Protein AF-A0A9E8N9G4-F1 (afdb_monomer_lite)

InterPro domains:
  IPR029471 HNH endonuclease 5 [PF14279] (29-78)

Secondary structure (DSSP, 8-state):
---HHHHHHHHHHHHHH---SGGGTEEE-TTT--EEETT-TTEEEEEES-GGGT-EEEEEEEHHHHHHHHHHTHHHHHHHHHHHHHTT--BT--EEEEEEEETTEEEEEEEEE-TTSPEEEEE-GGGS-HHHHHHHHHHHHTT----EEEE--SS---HHHHHHHHHHHHHHHHHHHHTTHHHHSGGGHHHHHHHHSTTS--S-GGGGGTT--

Structure (mmCIF, N/CA/C/O backbone):
data_AF-A0A9E8N9G4-F1
#
_entry.id   AF-A0A9E8N9G4-F1
#
loop_
_atom_site.group_PDB
_atom_site.id
_atom_site.type_symbol
_atom_site.label_atom_id
_atom_site.label_alt_id
_atom_site.label_comp_id
_atom_site.label_asym_id
_atom_site.label_entity_id
_atom_site.label_seq_id
_atom_site.pdbx_PDB_ins_code
_atom_site.Cartn_x
_atom_site.Cartn_y
_atom_site.Cartn_z
_atom_site.occupancy
_atom_site.B_iso_or_equiv
_atom_site.auth_seq_id
_atom_site.auth_comp_id
_atom_site.auth_asym_id
_atom_site.auth_atom_id
_atom_site.pdbx_PDB_model_num
ATOM 1 N N . MET A 1 1 ? 25.118 -2.277 0.847 1.00 42.62 1 MET A N 1
ATOM 2 C CA . MET A 1 1 ? 24.442 -3.583 0.678 1.00 42.62 1 MET A CA 1
ATOM 3 C C . MET A 1 1 ? 25.051 -4.221 -0.557 1.00 42.62 1 MET A C 1
ATOM 5 O O . MET A 1 1 ? 25.136 -3.531 -1.562 1.00 42.62 1 MET A O 1
ATOM 9 N N . ASN A 1 2 ? 25.578 -5.442 -0.459 1.00 36.72 2 ASN A N 1
ATOM 10 C CA . ASN A 1 2 ? 26.310 -6.074 -1.558 1.00 36.72 2 ASN A CA 1
ATOM 11 C C . ASN A 1 2 ? 25.301 -6.548 -2.623 1.00 36.72 2 ASN A C 1
ATOM 13 O O . ASN A 1 2 ? 24.531 -7.470 -2.365 1.00 36.72 2 ASN A O 1
ATOM 17 N N . LEU A 1 3 ? 25.244 -5.865 -3.772 1.00 47.22 3 LEU A N 1
ATOM 18 C CA . LEU A 1 3 ? 24.308 -6.147 -4.876 1.00 47.22 3 LEU A CA 1
ATOM 19 C C . LEU A 1 3 ? 24.704 -7.395 -5.689 1.00 47.22 3 LEU A C 1
ATOM 21 O O . LEU A 1 3 ? 23.969 -7.800 -6.585 1.00 47.22 3 LEU A O 1
ATOM 25 N N . HIS A 1 4 ? 25.828 -8.035 -5.348 1.00 43.12 4 HIS A N 1
ATOM 26 C CA . HIS A 1 4 ? 26.432 -9.153 -6.075 1.00 43.12 4 HIS A CA 1
ATOM 27 C C . HIS A 1 4 ? 25.488 -10.313 -6.460 1.00 43.12 4 HIS A C 1
ATOM 29 O O . HIS A 1 4 ? 25.571 -10.750 -7.604 1.00 43.12 4 HIS A O 1
ATOM 35 N N . PRO A 1 5 ? 24.548 -10.799 -5.620 1.00 44.84 5 PRO A N 1
ATOM 36 C CA . PRO A 1 5 ? 23.645 -11.882 -6.031 1.00 44.84 5 PRO A CA 1
ATOM 37 C C . PRO A 1 5 ? 22.537 -11.442 -7.010 1.00 44.84 5 PRO A C 1
ATOM 39 O O . PRO A 1 5 ? 21.821 -12.283 -7.544 1.00 44.84 5 PRO A O 1
ATOM 42 N N . TYR A 1 6 ? 22.391 -10.137 -7.268 1.00 47.66 6 TYR A N 1
ATOM 43 C CA . TYR A 1 6 ? 21.497 -9.576 -8.291 1.00 47.66 6 TYR A CA 1
ATOM 44 C C . TYR A 1 6 ? 22.272 -9.082 -9.523 1.00 47.66 6 TYR A C 1
ATOM 46 O O . TYR A 1 6 ? 21.662 -8.794 -10.552 1.00 47.66 6 TYR A O 1
ATOM 54 N N . LEU A 1 7 ? 23.611 -9.035 -9.464 1.00 45.97 7 LEU A N 1
ATOM 55 C CA . LEU A 1 7 ? 24.448 -8.782 -10.639 1.00 45.97 7 LEU A CA 1
ATOM 56 C C . LEU A 1 7 ? 24.303 -9.904 -11.683 1.00 45.97 7 LEU A C 1
ATOM 58 O O . LEU A 1 7 ? 24.354 -9.620 -12.873 1.00 45.97 7 LEU A O 1
ATOM 62 N N . ASP A 1 8 ? 24.006 -11.141 -11.273 1.00 45.56 8 ASP A N 1
ATOM 63 C CA . ASP A 1 8 ? 23.690 -12.236 -12.206 1.00 45.56 8 ASP A CA 1
ATOM 64 C C . ASP A 1 8 ? 22.341 -12.02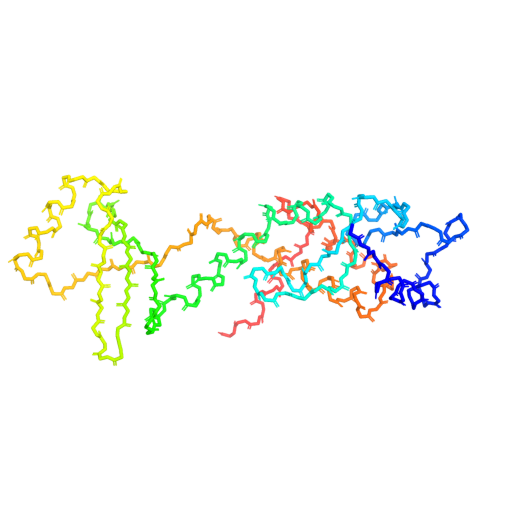8 -12.916 1.00 45.56 8 ASP A C 1
ATOM 66 O O . ASP A 1 8 ? 22.189 -12.347 -14.098 1.00 45.56 8 ASP A O 1
ATOM 70 N N . GLN A 1 9 ? 21.368 -11.393 -12.247 1.00 48.16 9 GLN A N 1
ATOM 71 C CA . GLN A 1 9 ? 20.160 -10.911 -12.923 1.00 48.16 9 GLN A CA 1
ATOM 72 C C . GLN A 1 9 ? 20.513 -9.795 -13.910 1.00 48.16 9 GLN A C 1
ATOM 74 O O . GLN A 1 9 ? 19.977 -9.769 -15.012 1.00 48.16 9 GLN A O 1
ATOM 79 N N . LEU A 1 10 ? 21.467 -8.925 -13.567 1.00 47.50 10 LEU A N 1
ATOM 80 C CA . LEU A 1 10 ? 21.976 -7.885 -14.462 1.00 47.50 10 LEU A CA 1
ATOM 81 C C . LEU A 1 10 ? 22.787 -8.452 -15.642 1.00 47.50 10 LEU A C 1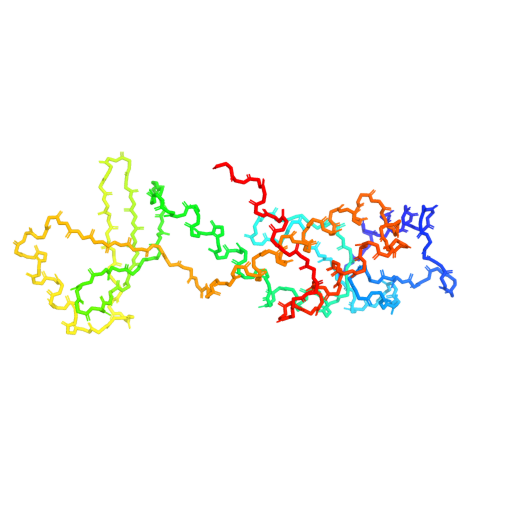
ATOM 83 O O . LEU A 1 10 ? 22.753 -7.861 -16.715 1.00 47.50 10 LEU A O 1
ATOM 87 N N . ALA A 1 11 ? 23.430 -9.616 -15.511 1.00 44.09 11 ALA A N 1
ATOM 88 C CA . ALA A 1 11 ? 24.078 -10.330 -16.615 1.00 44.09 11 ALA A CA 1
ATOM 89 C C . ALA A 1 11 ? 23.049 -10.928 -17.597 1.00 44.09 11 ALA A C 1
ATOM 91 O O . ALA A 1 11 ? 23.218 -10.832 -18.816 1.00 44.09 11 ALA A O 1
ATOM 92 N N . HIS A 1 12 ? 21.929 -11.457 -17.089 1.00 42.12 12 HIS A N 1
ATOM 93 C CA . HIS A 1 12 ? 20.787 -11.856 -17.921 1.00 42.12 12 HIS A CA 1
ATOM 94 C C . HIS A 1 12 ? 20.047 -10.657 -18.542 1.00 42.12 12 HIS A C 1
ATOM 96 O O . HIS A 1 12 ? 19.592 -10.742 -19.683 1.00 42.12 12 HIS A O 1
ATOM 102 N N . VAL A 1 13 ? 19.969 -9.526 -17.834 1.00 43.22 13 VAL A N 1
ATOM 103 C CA . VAL A 1 13 ? 19.401 -8.260 -18.331 1.00 43.22 13 VAL A CA 1
ATOM 104 C C . VAL A 1 13 ? 20.309 -7.611 -19.387 1.00 43.22 13 VAL A C 1
ATOM 106 O O . VAL A 1 13 ? 19.791 -7.136 -20.399 1.00 43.22 13 VAL A O 1
ATOM 109 N N . ARG A 1 14 ? 21.644 -7.669 -19.228 1.00 45.62 14 ARG A N 1
ATOM 110 C CA . ARG A 1 14 ? 22.644 -7.182 -20.204 1.00 45.62 14 ARG A CA 1
ATOM 111 C C . ARG A 1 14 ? 22.472 -7.833 -21.571 1.00 45.62 14 ARG A C 1
ATOM 113 O O . ARG A 1 14 ? 22.545 -7.138 -22.576 1.00 45.62 14 ARG A O 1
ATOM 120 N N . ASN A 1 15 ? 22.228 -9.145 -21.603 1.00 43.66 15 ASN A N 1
ATOM 121 C CA . ASN A 1 15 ? 22.199 -9.914 -22.850 1.00 43.66 15 ASN A CA 1
ATOM 122 C C . ASN A 1 15 ? 20.830 -10.004 -23.528 1.00 43.66 15 ASN A C 1
ATOM 124 O O . ASN A 1 15 ? 20.782 -10.400 -24.689 1.00 43.66 15 ASN A O 1
ATOM 128 N N . ARG A 1 16 ? 19.722 -9.672 -22.849 1.00 43.47 16 ARG A N 1
ATOM 129 C CA . ARG A 1 16 ? 18.389 -9.827 -23.455 1.00 43.47 16 ARG A CA 1
ATOM 130 C C . ARG A 1 16 ? 17.717 -8.526 -23.873 1.00 43.47 16 ARG A C 1
ATOM 132 O O . ARG A 1 16 ? 17.059 -8.563 -24.900 1.00 43.47 1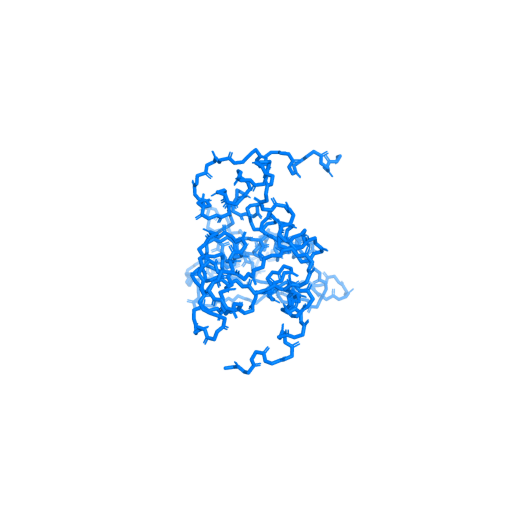6 ARG A O 1
ATOM 139 N N . PHE A 1 17 ? 17.896 -7.399 -23.169 1.00 45.78 17 PHE A N 1
ATOM 140 C CA . PHE A 1 17 ? 17.154 -6.161 -23.491 1.00 45.78 17 PHE A CA 1
ATOM 141 C C . PHE A 1 17 ? 17.891 -4.843 -23.186 1.00 45.78 17 PHE A C 1
ATOM 143 O O . PHE A 1 17 ? 17.257 -3.873 -22.796 1.00 45.78 17 PHE A O 1
ATOM 150 N N . GLY A 1 18 ? 19.209 -4.792 -23.402 1.00 42.34 18 GLY A N 1
ATOM 151 C CA . GLY A 1 18 ? 19.928 -3.532 -23.626 1.00 42.34 18 GLY A CA 1
ATOM 152 C C . GLY A 1 18 ? 20.007 -2.579 -22.432 1.00 42.34 18 GLY A C 1
ATOM 153 O O . GLY A 1 18 ? 19.272 -1.602 -22.356 1.00 42.34 18 GLY A O 1
ATOM 154 N N . VAL A 1 19 ? 21.014 -2.770 -21.578 1.00 48.12 19 VAL A N 1
ATOM 155 C CA . VAL A 1 19 ? 21.685 -1.612 -20.972 1.00 48.12 19 VAL A CA 1
ATOM 156 C C . VAL A 1 19 ? 23.185 -1.771 -21.154 1.00 48.12 19 VAL A C 1
ATOM 158 O O . VAL A 1 19 ? 23.840 -2.577 -20.497 1.00 48.12 19 VAL A O 1
ATOM 161 N N . ALA A 1 20 ? 23.703 -1.028 -22.124 1.00 45.34 20 ALA A N 1
ATOM 162 C CA . ALA A 1 20 ? 25.110 -0.696 -22.250 1.00 45.34 20 ALA A CA 1
ATOM 163 C C . ALA A 1 20 ? 25.203 0.625 -23.020 1.00 45.34 20 ALA A C 1
ATOM 165 O O . ALA A 1 20 ? 25.571 0.647 -24.189 1.00 45.34 20 ALA A O 1
ATOM 166 N N . HIS A 1 21 ? 24.830 1.727 -22.368 1.00 47.38 21 HIS A N 1
ATOM 167 C CA . HIS A 1 21 ? 25.480 2.994 -22.682 1.00 47.38 21 HIS A CA 1
ATOM 168 C C . HIS A 1 21 ? 26.720 3.104 -21.780 1.00 47.38 21 HIS A C 1
ATOM 170 O O . HIS A 1 21 ? 26.733 2.579 -20.666 1.00 47.38 21 HIS A O 1
ATOM 176 N N . ASP A 1 22 ? 27.803 3.625 -22.352 1.00 42.38 22 ASP A N 1
ATOM 177 C CA . ASP A 1 22 ? 29.117 3.832 -21.729 1.00 42.38 22 ASP A CA 1
ATOM 178 C C . ASP A 1 22 ? 29.735 2.609 -21.005 1.00 42.38 22 ASP A C 1
ATOM 180 O O . ASP A 1 22 ? 29.924 2.555 -19.788 1.00 42.38 22 ASP A O 1
ATOM 184 N N . GLY A 1 23 ? 30.044 1.559 -21.773 1.00 51.91 23 GLY A N 1
ATOM 185 C CA . GLY A 1 23 ? 30.833 0.425 -21.270 1.00 51.91 23 GLY A CA 1
ATOM 186 C C . GLY A 1 23 ? 30.085 -0.551 -20.350 1.00 51.91 23 GLY A C 1
ATOM 187 O O . GLY A 1 23 ? 30.719 -1.402 -19.727 1.00 51.91 23 GLY A O 1
ATOM 188 N N . GLY A 1 24 ? 28.749 -0.476 -20.276 1.00 58.31 24 GLY A N 1
ATOM 189 C CA . GLY A 1 24 ? 27.924 -1.475 -19.579 1.00 58.31 24 GLY A CA 1
ATOM 190 C C . GLY A 1 24 ? 27.761 -1.251 -18.075 1.00 58.31 24 GLY A C 1
ATOM 191 O O . GLY A 1 24 ? 27.472 -2.208 -17.356 1.00 58.31 24 GLY A O 1
ATOM 192 N N . ARG A 1 25 ? 27.963 -0.015 -17.599 1.00 63.28 25 ARG A N 1
ATOM 193 C CA . ARG A 1 25 ? 27.821 0.359 -16.179 1.00 63.28 25 ARG A CA 1
ATOM 194 C C . ARG A 1 25 ? 26.574 1.173 -15.862 1.00 63.28 25 ARG A C 1
ATOM 196 O O . ARG A 1 25 ? 26.335 1.439 -14.688 1.00 63.28 25 ARG A O 1
ATOM 203 N N . ASP A 1 26 ? 25.773 1.520 -16.859 1.00 78.69 26 ASP A N 1
ATOM 204 C CA . ASP A 1 26 ? 24.529 2.248 -16.641 1.00 78.69 26 ASP A CA 1
ATOM 205 C C . ASP A 1 26 ? 23.345 1.288 -16.476 1.00 78.69 26 ASP A C 1
ATOM 207 O O . ASP A 1 26 ? 23.275 0.229 -17.098 1.00 78.69 26 ASP A O 1
ATOM 211 N N . TYR A 1 27 ? 22.410 1.663 -15.612 1.00 84.38 27 TYR A N 1
ATOM 212 C CA . TYR A 1 27 ? 21.155 0.993 -15.310 1.00 84.38 27 TYR A CA 1
ATOM 213 C C . TYR A 1 27 ? 20.009 1.983 -15.507 1.00 84.38 27 TYR A C 1
ATOM 215 O O . TYR A 1 27 ? 20.024 3.080 -14.951 1.00 84.38 27 TYR A O 1
ATOM 223 N N . LEU A 1 28 ? 18.996 1.593 -16.274 1.00 87.19 28 LEU A N 1
ATOM 224 C CA . LEU A 1 28 ? 17.839 2.430 -16.560 1.00 87.19 28 LEU A CA 1
ATOM 225 C C . LEU A 1 28 ? 16.698 2.070 -15.600 1.00 87.19 28 LEU A C 1
ATOM 227 O O . LEU A 1 28 ? 16.147 0.974 -15.650 1.00 87.19 28 LEU A O 1
ATOM 231 N N . CYS A 1 29 ? 16.319 2.986 -14.707 1.00 92.25 29 CYS A N 1
ATOM 232 C CA . CYS A 1 29 ? 15.228 2.716 -13.769 1.00 92.25 29 CYS A CA 1
ATOM 233 C C . CYS A 1 29 ? 13.911 2.460 -14.529 1.00 92.25 29 CYS A C 1
ATOM 235 O O . CYS A 1 29 ? 13.476 3.332 -15.285 1.00 92.25 29 CYS A O 1
ATOM 237 N N . PRO A 1 30 ? 13.209 1.336 -14.289 1.00 91.81 30 PRO A N 1
ATOM 238 C CA . PRO A 1 30 ? 12.020 0.986 -15.064 1.00 91.81 30 PRO A CA 1
ATOM 239 C C . PRO A 1 30 ? 10.802 1.865 -14.770 1.00 91.81 30 PRO A C 1
ATOM 241 O O . PRO A 1 30 ? 9.814 1.783 -15.491 1.00 91.81 30 PRO A O 1
ATOM 244 N N . LEU A 1 31 ? 10.841 2.682 -13.714 1.00 94.62 31 LEU A N 1
ATOM 245 C CA . LEU A 1 31 ? 9.742 3.573 -13.337 1.00 94.62 31 LEU A CA 1
ATOM 246 C C . LEU A 1 31 ? 9.908 4.974 -13.934 1.00 94.62 31 LEU A C 1
ATOM 248 O O . LEU A 1 31 ? 8.994 5.457 -14.589 1.00 94.62 31 LEU A O 1
ATOM 252 N N . CYS A 1 32 ? 11.069 5.610 -13.744 1.00 94.31 32 CYS A N 1
ATOM 253 C CA . CYS A 1 32 ? 11.302 6.994 -14.181 1.00 94.31 32 CYS A CA 1
ATOM 254 C C . CYS A 1 32 ? 12.157 7.139 -15.444 1.00 94.31 32 CYS A C 1
ATOM 256 O O . CYS A 1 32 ? 12.381 8.262 -15.890 1.00 94.31 32 CYS A O 1
ATOM 258 N N . LEU A 1 33 ? 12.686 6.036 -15.981 1.00 90.56 33 LEU A N 1
ATOM 259 C CA . LEU A 1 33 ? 13.561 6.027 -17.155 1.00 90.56 33 LEU A CA 1
ATOM 260 C C . LEU A 1 33 ? 14.797 6.933 -17.041 1.00 90.56 33 LEU A C 1
ATOM 262 O O . LEU A 1 33 ? 15.343 7.385 -18.042 1.00 90.56 33 LEU A O 1
ATOM 266 N N . GLN A 1 34 ? 15.261 7.180 -15.818 1.00 91.19 34 GLN A N 1
ATOM 267 C CA . GLN A 1 34 ? 16.540 7.840 -15.581 1.00 91.19 34 GLN A CA 1
ATOM 268 C C . GLN A 1 34 ? 17.663 6.802 -15.549 1.00 91.19 34 GLN A C 1
ATOM 270 O O . GLN A 1 34 ? 17.474 5.696 -15.026 1.00 91.19 34 GLN A O 1
ATOM 275 N N . TYR A 1 35 ? 18.818 7.169 -16.104 1.00 88.44 35 TYR A N 1
ATOM 276 C CA . TYR A 1 35 ? 20.034 6.365 -16.051 1.00 88.44 35 TYR A CA 1
ATOM 277 C C . TYR A 1 35 ? 20.751 6.566 -14.719 1.00 88.44 35 TYR A C 1
ATOM 279 O O . TYR A 1 35 ? 20.839 7.675 -14.195 1.00 88.44 35 TYR A O 1
ATOM 287 N N . PHE A 1 36 ? 21.284 5.476 -14.189 1.00 87.38 36 PHE A N 1
ATOM 288 C CA . PHE A 1 36 ? 22.067 5.446 -12.965 1.00 87.38 36 PHE A CA 1
ATOM 289 C C . PHE A 1 36 ? 23.283 4.570 -13.184 1.00 87.38 36 PHE A C 1
ATOM 291 O O . PHE A 1 36 ? 23.171 3.506 -13.781 1.00 87.38 36 PHE A O 1
ATOM 298 N N . ASN A 1 37 ? 24.419 4.946 -12.612 1.00 85.62 37 ASN A N 1
ATOM 299 C CA . ASN A 1 37 ? 25.524 4.008 -12.501 1.00 85.62 37 ASN A CA 1
ATOM 300 C C . ASN A 1 37 ? 25.092 2.797 -11.644 1.00 85.62 37 ASN A C 1
ATOM 302 O O . ASN A 1 37 ? 24.463 2.968 -10.599 1.00 85.62 37 ASN A O 1
ATOM 306 N N . ILE A 1 38 ? 25.428 1.581 -12.068 1.00 81.19 38 ILE A N 1
ATOM 307 C CA . ILE A 1 38 ? 25.024 0.318 -11.432 1.00 81.19 38 ILE A CA 1
ATOM 308 C C . ILE A 1 38 ? 25.567 0.152 -10.005 1.00 81.19 38 ILE A C 1
ATOM 310 O O . ILE A 1 38 ? 24.972 -0.547 -9.187 1.00 81.19 38 ILE A O 1
ATOM 314 N N . GLU A 1 39 ? 26.671 0.830 -9.690 1.00 81.31 39 GLU A N 1
ATOM 315 C CA . GLU A 1 39 ? 27.284 0.875 -8.360 1.00 81.31 39 GLU A CA 1
ATOM 316 C C . GLU A 1 39 ? 26.721 2.022 -7.503 1.00 81.31 39 GLU A C 1
ATOM 318 O O . GLU A 1 39 ? 27.106 2.191 -6.341 1.00 81.31 39 GLU A O 1
ATOM 323 N N . SER A 1 40 ? 25.794 2.818 -8.048 1.00 86.19 40 SER A N 1
ATOM 324 C CA . SER A 1 40 ? 25.202 3.946 -7.337 1.00 86.19 40 SER A CA 1
ATOM 325 C C . SER A 1 40 ? 24.414 3.494 -6.108 1.00 86.19 40 SER A C 1
ATOM 327 O O . SER A 1 40 ? 23.595 2.572 -6.141 1.00 86.19 40 SER A O 1
ATOM 329 N N . LYS A 1 41 ? 24.584 4.240 -5.011 1.00 90.25 41 LYS A N 1
ATOM 330 C CA . LYS A 1 41 ? 23.773 4.106 -3.789 1.00 90.25 41 LYS A CA 1
ATOM 331 C C . LYS A 1 41 ? 22.329 4.587 -3.980 1.00 90.25 41 LYS A C 1
ATOM 333 O O . LYS A 1 41 ? 21.488 4.341 -3.107 1.00 90.25 41 LYS A O 1
ATOM 338 N N . ASP A 1 42 ? 22.040 5.235 -5.104 1.00 93.12 42 ASP A N 1
ATOM 339 C CA . ASP A 1 42 ? 20.697 5.652 -5.501 1.00 93.12 42 ASP A CA 1
ATOM 340 C C . ASP A 1 42 ? 19.892 4.518 -6.128 1.00 93.12 42 ASP A C 1
ATOM 342 O O . ASP A 1 42 ? 18.713 4.705 -6.406 1.00 93.12 42 ASP A O 1
ATOM 346 N N . LEU A 1 43 ? 20.478 3.334 -6.308 1.00 90.94 43 LEU A N 1
ATOM 347 C CA . LEU A 1 43 ? 19.748 2.121 -6.650 1.00 90.94 43 LEU A CA 1
ATOM 348 C C . LEU A 1 43 ? 19.380 1.336 -5.391 1.00 90.94 43 LEU A C 1
ATOM 350 O O . LEU A 1 43 ? 20.096 1.307 -4.386 1.00 90.94 43 LEU A O 1
ATOM 354 N N . THR A 1 44 ? 18.218 0.700 -5.437 1.00 93.81 44 THR A N 1
ATOM 355 C CA . THR A 1 44 ? 17.700 -0.127 -4.352 1.00 93.81 44 THR A CA 1
ATOM 356 C C . THR A 1 44 ? 16.908 -1.296 -4.914 1.00 93.81 44 THR A C 1
ATOM 358 O O . THR A 1 44 ? 16.389 -1.243 -6.026 1.00 93.81 44 THR A O 1
ATOM 361 N N . ILE A 1 45 ? 16.794 -2.356 -4.124 1.00 91.62 45 ILE A N 1
ATOM 362 C CA . ILE A 1 45 ? 15.956 -3.501 -4.463 1.00 91.62 45 ILE A CA 1
ATOM 363 C C . ILE A 1 45 ? 14.524 -3.193 -4.019 1.00 91.62 45 ILE A C 1
ATOM 365 O O . ILE A 1 45 ? 14.289 -2.841 -2.861 1.00 91.62 45 ILE A O 1
ATOM 369 N N . ASP A 1 46 ? 13.583 -3.315 -4.946 1.00 93.56 46 ASP A N 1
ATOM 370 C CA . ASP A 1 46 ? 12.152 -3.124 -4.741 1.00 93.56 46 ASP A CA 1
ATOM 371 C C . ASP A 1 46 ? 11.464 -4.467 -4.464 1.00 93.56 46 ASP A C 1
ATOM 373 O O . ASP A 1 46 ? 11.776 -5.499 -5.078 1.00 93.56 46 ASP A O 1
ATOM 377 N N . HIS A 1 47 ? 10.529 -4.448 -3.516 1.00 94.50 47 HIS A N 1
ATOM 378 C CA . HIS A 1 47 ? 9.679 -5.597 -3.239 1.00 94.50 47 HIS A CA 1
ATOM 379 C C . HIS A 1 47 ? 8.419 -5.471 -4.086 1.00 94.50 47 HIS A C 1
ATOM 381 O O . HIS A 1 47 ? 7.784 -4.418 -4.107 1.00 94.50 47 HIS A O 1
ATOM 387 N N . VAL A 1 48 ? 8.038 -6.551 -4.766 1.00 94.06 48 VAL A N 1
ATOM 388 C CA . VAL A 1 48 ? 6.851 -6.560 -5.624 1.00 94.06 48 VAL A CA 1
ATOM 389 C C . VAL A 1 48 ? 5.924 -7.731 -5.246 1.00 94.06 48 VAL A C 1
ATOM 391 O O . VAL A 1 48 ? 6.344 -8.885 -5.380 1.00 94.06 48 VAL A O 1
ATOM 394 N N . PRO A 1 49 ? 4.685 -7.478 -4.756 1.00 93.94 49 PRO A N 1
ATOM 395 C CA . PRO A 1 49 ? 4.196 -6.194 -4.214 1.00 93.94 49 PRO A CA 1
ATOM 396 C C . PRO A 1 49 ? 5.051 -5.737 -3.014 1.00 93.94 49 PRO A C 1
ATOM 398 O O . PRO A 1 49 ? 6.062 -6.354 -2.713 1.00 93.94 49 PRO A O 1
ATOM 401 N N . GLN A 1 50 ? 4.690 -4.677 -2.298 1.00 95.00 50 GLN A N 1
ATOM 402 C CA . GLN A 1 50 ? 5.484 -4.186 -1.169 1.00 95.00 50 GLN A CA 1
ATOM 403 C C . GLN A 1 50 ? 5.739 -5.254 -0.087 1.00 95.00 50 GLN A C 1
ATOM 405 O O . GLN A 1 50 ? 4.906 -6.126 0.177 1.00 95.00 50 GLN A O 1
ATOM 410 N N . GLN A 1 51 ? 6.885 -5.160 0.600 1.00 96.06 51 GLN A N 1
ATOM 411 C CA . GLN A 1 51 ? 7.324 -6.141 1.607 1.00 96.06 51 GLN A CA 1
ATOM 412 C C . GLN A 1 51 ? 6.275 -6.382 2.704 1.00 96.06 51 GLN A C 1
ATOM 414 O O . GLN A 1 51 ? 6.095 -7.507 3.163 1.00 96.06 51 GLN A O 1
ATOM 419 N N . SER A 1 52 ? 5.561 -5.330 3.111 1.00 94.12 52 SER A N 1
ATOM 420 C CA . SER A 1 52 ? 4.536 -5.386 4.160 1.00 94.12 52 SER A CA 1
ATOM 421 C C . SER A 1 52 ? 3.314 -6.238 3.799 1.00 94.12 52 SER A C 1
ATOM 423 O O . SER A 1 52 ? 2.543 -6.580 4.692 1.00 94.12 52 SER A O 1
ATOM 425 N N . LEU A 1 53 ? 3.163 -6.611 2.525 1.00 94.56 53 LEU A N 1
ATOM 426 C CA . LEU A 1 53 ? 2.159 -7.550 2.022 1.00 94.56 53 LEU A CA 1
ATOM 427 C C . LEU A 1 53 ? 2.764 -8.904 1.611 1.00 94.56 53 LEU A C 1
ATOM 429 O O . LEU A 1 53 ? 2.159 -9.649 0.849 1.00 94.56 53 LEU A O 1
ATOM 433 N N . GLY A 1 54 ? 3.967 -9.234 2.095 1.00 94.31 54 GLY A N 1
ATOM 434 C CA . GLY A 1 54 ? 4.649 -10.493 1.761 1.00 94.31 54 GLY A CA 1
ATOM 435 C C . GLY A 1 54 ? 5.376 -10.470 0.413 1.00 94.31 54 GLY A C 1
ATOM 436 O O . GLY A 1 54 ? 5.735 -11.517 -0.126 1.00 94.31 54 GLY A O 1
ATOM 437 N N . GLY A 1 55 ? 5.601 -9.274 -0.126 1.00 93.62 55 GLY A N 1
ATOM 438 C CA . GLY A 1 55 ? 6.349 -9.026 -1.346 1.00 93.62 55 GLY A CA 1
ATOM 439 C C . GLY A 1 55 ? 7.740 -9.641 -1.411 1.00 93.62 55 GLY A C 1
ATOM 440 O O . GLY A 1 55 ? 8.449 -9.719 -0.406 1.00 93.62 55 GLY A O 1
ATOM 441 N N . ARG A 1 56 ? 8.178 -10.001 -2.621 1.00 92.12 56 ARG A N 1
ATOM 442 C CA . ARG A 1 56 ? 9.527 -10.531 -2.873 1.00 92.12 56 ARG A CA 1
ATOM 443 C C . ARG A 1 56 ? 10.409 -9.483 -3.534 1.00 92.12 56 ARG A C 1
ATOM 445 O O . ARG A 1 56 ? 9.929 -8.656 -4.298 1.00 92.12 56 ARG A O 1
ATOM 452 N N . LYS A 1 57 ? 11.711 -9.554 -3.272 1.00 91.81 57 LYS A N 1
ATOM 453 C CA . LYS A 1 57 ? 12.745 -8.741 -3.925 1.00 91.81 57 LYS A CA 1
ATOM 454 C C . LYS A 1 57 ? 12.871 -9.141 -5.397 1.00 91.81 57 LYS A C 1
ATOM 456 O O . LYS A 1 57 ? 13.560 -10.114 -5.694 1.00 91.81 57 LYS A O 1
ATOM 461 N N . LEU A 1 58 ? 12.165 -8.446 -6.290 1.00 87.62 58 LEU A N 1
ATOM 462 C CA . LEU A 1 58 ? 12.097 -8.819 -7.711 1.00 87.62 58 LEU A CA 1
ATOM 463 C C . LEU A 1 58 ? 12.906 -7.891 -8.616 1.00 87.62 58 LEU A C 1
ATOM 465 O O . LEU A 1 58 ? 13.525 -8.364 -9.560 1.00 87.62 58 LEU A O 1
ATOM 469 N N . VAL A 1 59 ? 12.894 -6.582 -8.363 1.00 89.69 59 VAL A N 1
ATOM 470 C CA . VAL A 1 59 ? 13.361 -5.582 -9.334 1.00 89.69 59 VAL A CA 1
ATOM 471 C C . VAL A 1 59 ? 14.297 -4.584 -8.662 1.00 89.69 59 VAL A C 1
ATOM 473 O O . VAL A 1 59 ? 14.113 -4.251 -7.497 1.00 89.69 59 VAL A O 1
ATOM 476 N N . VAL A 1 60 ? 15.298 -4.087 -9.388 1.00 91.94 60 VAL A N 1
ATOM 477 C CA . VAL A 1 60 ? 16.085 -2.921 -8.964 1.00 91.94 60 VAL A CA 1
ATOM 478 C C . VAL A 1 60 ? 15.375 -1.656 -9.449 1.00 91.94 60 VAL A C 1
ATOM 480 O O . VAL A 1 60 ? 14.961 -1.562 -10.595 1.00 91.94 60 VAL A O 1
ATOM 483 N N . THR A 1 61 ? 15.198 -0.666 -8.587 1.00 93.69 61 THR A N 1
ATOM 484 C CA . THR A 1 61 ? 14.646 0.645 -8.953 1.00 93.69 61 THR A CA 1
ATOM 485 C C . THR A 1 61 ? 15.522 1.740 -8.364 1.00 93.69 61 THR A C 1
ATOM 487 O O . THR A 1 61 ? 16.370 1.484 -7.503 1.00 93.69 61 THR A O 1
ATOM 490 N N . CYS A 1 62 ? 15.347 2.982 -8.815 1.00 95.75 62 CYS A N 1
ATOM 491 C CA . CYS A 1 62 ? 15.973 4.091 -8.111 1.00 95.75 62 CYS A CA 1
ATOM 492 C C . CYS A 1 62 ? 15.290 4.312 -6.752 1.00 95.75 62 CYS A C 1
ATOM 494 O O . CYS A 1 62 ? 14.074 4.164 -6.595 1.00 95.75 62 CYS A O 1
ATOM 496 N N . ARG A 1 63 ? 16.086 4.708 -5.762 1.00 96.75 63 ARG A N 1
ATOM 497 C CA . ARG A 1 63 ? 15.690 4.969 -4.378 1.00 96.75 63 ARG A CA 1
ATOM 498 C C . ARG A 1 63 ? 14.568 5.987 -4.301 1.00 96.75 63 ARG A C 1
ATOM 500 O O . ARG A 1 63 ? 13.659 5.796 -3.505 1.00 96.75 63 ARG A O 1
ATOM 507 N N . LYS A 1 64 ? 14.608 7.024 -5.143 1.00 97.44 64 LYS A N 1
ATOM 508 C CA . LYS A 1 64 ? 13.543 8.026 -5.223 1.00 97.44 64 LYS A CA 1
ATOM 509 C C . LYS A 1 64 ? 12.195 7.374 -5.542 1.00 97.44 64 LYS A C 1
ATOM 511 O O . LYS A 1 64 ? 11.274 7.509 -4.752 1.00 97.44 64 LYS A O 1
ATOM 516 N N . CYS A 1 65 ? 12.095 6.630 -6.648 1.00 97.50 65 CYS A N 1
ATOM 517 C CA . CYS A 1 65 ? 10.836 5.993 -7.054 1.00 97.50 65 CYS A CA 1
ATOM 518 C C . CYS A 1 65 ? 10.341 4.971 -6.025 1.00 97.50 65 CYS A C 1
ATOM 520 O O . CYS A 1 65 ? 9.147 4.923 -5.744 1.00 97.50 65 CYS A O 1
ATOM 522 N N . ASN A 1 66 ? 11.248 4.166 -5.462 1.00 96.94 66 ASN A N 1
ATOM 523 C CA . ASN A 1 66 ? 10.892 3.186 -4.437 1.00 96.94 66 ASN A CA 1
ATOM 524 C C . ASN A 1 66 ? 10.354 3.875 -3.174 1.00 96.94 66 ASN A C 1
ATOM 526 O O . ASN A 1 66 ? 9.250 3.578 -2.725 1.00 96.94 66 ASN A O 1
ATOM 530 N N . ASN A 1 67 ? 11.089 4.860 -2.649 1.00 97.38 67 ASN A N 1
ATOM 531 C CA . ASN A 1 67 ? 10.665 5.605 -1.470 1.00 97.38 67 ASN A CA 1
ATOM 532 C C . ASN A 1 67 ? 9.336 6.321 -1.723 1.00 97.38 67 ASN A C 1
ATOM 534 O O . ASN A 1 67 ? 8.427 6.181 -0.910 1.00 97.38 67 ASN A O 1
ATOM 538 N N . ASP A 1 68 ? 9.206 7.032 -2.848 1.00 97.88 68 ASP A N 1
ATOM 539 C CA . ASP A 1 68 ? 7.985 7.750 -3.218 1.00 97.88 68 ASP A CA 1
ATOM 540 C C . ASP A 1 68 ? 6.773 6.830 -3.264 1.00 97.88 68 ASP A C 1
ATOM 542 O O . ASP A 1 68 ? 5.744 7.143 -2.666 1.00 97.88 68 ASP A O 1
ATOM 546 N N . ALA A 1 69 ? 6.907 5.649 -3.868 1.00 97.06 69 ALA A N 1
ATOM 547 C CA . ALA A 1 69 ? 5.843 4.659 -3.840 1.00 97.06 69 ALA A CA 1
ATOM 548 C C . ALA A 1 69 ? 5.514 4.199 -2.405 1.00 97.06 69 ALA A C 1
ATOM 550 O O . ALA A 1 69 ? 4.339 4.140 -2.021 1.00 97.06 69 ALA A O 1
ATOM 551 N N . GLY A 1 70 ? 6.553 3.931 -1.610 1.00 96.50 70 GLY A N 1
ATOM 552 C CA . GLY A 1 70 ? 6.463 3.443 -0.235 1.00 96.50 70 GLY A CA 1
ATOM 553 C C . GLY A 1 70 ? 5.743 4.380 0.734 1.00 96.50 70 GLY A C 1
ATOM 554 O O . GLY A 1 70 ? 5.154 3.903 1.704 1.00 96.50 70 GLY A O 1
ATOM 555 N N . TRP A 1 71 ? 5.738 5.693 0.481 1.00 95.69 71 TRP A N 1
ATOM 556 C CA . TRP A 1 71 ? 4.996 6.652 1.306 1.00 95.69 71 TRP A CA 1
ATOM 557 C C . TRP A 1 71 ? 3.724 7.202 0.643 1.00 95.69 71 TRP A C 1
ATOM 559 O O . TRP A 1 71 ? 2.791 7.544 1.367 1.00 95.69 71 TRP A O 1
ATOM 569 N N . GLN A 1 72 ? 3.635 7.254 -0.695 1.00 97.31 72 GLN A N 1
ATOM 570 C CA . GLN A 1 72 ? 2.485 7.854 -1.394 1.00 97.31 72 GLN A CA 1
ATOM 571 C C . GLN A 1 72 ? 1.363 6.884 -1.767 1.00 97.31 72 GLN A C 1
ATOM 573 O O . GLN A 1 72 ? 0.212 7.310 -1.812 1.00 97.31 72 GLN A O 1
ATOM 578 N N . ILE A 1 73 ? 1.667 5.626 -2.115 1.00 96.94 73 ILE A N 1
ATOM 579 C CA . ILE A 1 73 ? 0.668 4.695 -2.687 1.00 96.94 73 ILE A CA 1
ATOM 580 C C . ILE A 1 73 ? 0.587 3.369 -1.927 1.00 96.94 73 ILE A C 1
ATOM 582 O O . ILE A 1 73 ? -0.509 2.903 -1.618 1.00 96.94 73 ILE A O 1
ATOM 586 N N . GLU A 1 74 ? 1.719 2.786 -1.537 1.00 97.25 74 GLU A N 1
ATOM 587 C CA . GLU A 1 74 ? 1.762 1.464 -0.898 1.00 97.25 74 GLU A CA 1
ATOM 588 C C . GLU A 1 74 ? 1.070 1.389 0.477 1.00 97.25 74 GLU A C 1
ATOM 590 O O . GLU A 1 74 ? 0.455 0.353 0.772 1.00 97.25 74 GLU A O 1
ATOM 595 N N . PRO A 1 75 ? 1.081 2.447 1.321 1.00 97.44 75 PRO A N 1
ATOM 596 C CA . PRO A 1 75 ? 0.334 2.445 2.577 1.00 97.44 75 PRO A CA 1
ATOM 597 C C . PRO A 1 75 ? -1.180 2.318 2.374 1.00 97.44 75 PRO A C 1
ATOM 599 O O . PRO A 1 75 ? -1.857 1.723 3.212 1.00 97.44 75 PRO A O 1
ATOM 602 N N . HIS A 1 76 ? -1.713 2.829 1.259 1.00 96.69 76 HIS A N 1
ATOM 603 C CA . HIS A 1 76 ? -3.140 2.742 0.953 1.00 96.69 76 HIS A CA 1
ATOM 604 C C . HIS A 1 76 ? -3.543 1.307 0.614 1.00 96.69 76 HIS A C 1
ATOM 606 O O . HIS A 1 76 ? -4.509 0.805 1.182 1.00 96.69 76 HIS A O 1
ATOM 612 N N . LEU A 1 77 ? -2.775 0.619 -0.240 1.00 96.38 77 LEU A N 1
ATOM 613 C CA . LEU A 1 77 ? -3.021 -0.792 -0.555 1.00 96.38 77 LEU A CA 1
ATOM 614 C C . LEU A 1 77 ? -2.878 -1.679 0.686 1.00 96.38 77 LEU A C 1
ATOM 616 O O . LEU A 1 77 ? -3.719 -2.541 0.923 1.00 96.38 77 LEU A O 1
ATOM 620 N N . LYS A 1 78 ? -1.860 -1.433 1.521 1.00 96.06 78 LYS A N 1
ATOM 621 C CA . LYS A 1 78 ? -1.701 -2.144 2.796 1.00 96.06 78 LYS A CA 1
ATOM 622 C C . LYS A 1 78 ? -2.919 -1.958 3.699 1.00 96.06 78 LYS A C 1
ATOM 624 O O . LYS A 1 78 ? -3.461 -2.943 4.190 1.00 96.06 78 LYS A O 1
ATOM 629 N N . GLY A 1 79 ? -3.358 -0.714 3.888 1.00 95.12 79 GLY A N 1
ATOM 630 C CA . GLY A 1 79 ? -4.538 -0.399 4.691 1.00 95.12 79 GLY A CA 1
ATOM 631 C C . GLY A 1 79 ? -5.810 -1.051 4.146 1.00 95.12 79 GLY A C 1
ATOM 632 O O . GLY A 1 79 ? -6.586 -1.610 4.915 1.00 95.12 79 GLY A O 1
ATOM 633 N N . ALA A 1 80 ? -6.004 -1.038 2.824 1.00 95.25 80 ALA A N 1
ATOM 634 C CA . ALA A 1 80 ? -7.148 -1.677 2.175 1.00 95.25 80 ALA A CA 1
ATOM 635 C C . ALA A 1 80 ? -7.163 -3.197 2.398 1.00 95.25 80 ALA A C 1
ATOM 637 O O . ALA A 1 80 ? -8.191 -3.750 2.784 1.00 95.25 80 ALA A O 1
ATOM 638 N N . MET A 1 81 ? -6.015 -3.863 2.242 1.00 93.88 81 MET A N 1
ATOM 639 C CA . MET A 1 81 ? -5.883 -5.300 2.508 1.00 93.88 81 MET A CA 1
ATOM 640 C C . MET A 1 81 ? -6.096 -5.632 3.990 1.00 93.88 81 MET A C 1
ATOM 642 O O . MET A 1 81 ? -6.740 -6.627 4.314 1.00 93.88 81 MET A O 1
ATOM 646 N N . GLU A 1 82 ? -5.607 -4.789 4.904 1.00 92.75 82 GLU A N 1
ATOM 647 C CA . GLU A 1 82 ? -5.863 -4.938 6.340 1.00 92.75 82 GLU A CA 1
ATOM 648 C C . GLU A 1 82 ? -7.356 -4.826 6.663 1.00 92.75 82 GLU A C 1
ATOM 650 O O . GLU A 1 82 ? -7.869 -5.665 7.400 1.00 92.75 82 GLU A O 1
ATOM 655 N N . LEU A 1 83 ? -8.066 -3.843 6.100 1.00 92.62 83 LEU A N 1
ATOM 656 C CA . LEU A 1 83 ? -9.515 -3.722 6.279 1.00 92.62 83 LEU A CA 1
ATOM 657 C C . LEU A 1 83 ? -10.268 -4.912 5.692 1.00 92.62 83 LEU A C 1
ATOM 659 O O . LEU A 1 83 ? -11.172 -5.422 6.345 1.00 92.62 83 LEU A O 1
ATOM 663 N N . PHE A 1 84 ? -9.882 -5.370 4.501 1.00 91.44 84 PHE A N 1
ATOM 664 C CA . PHE A 1 84 ? -10.500 -6.523 3.855 1.00 91.44 84 PHE A CA 1
ATOM 665 C C . PHE A 1 84 ? -10.381 -7.780 4.724 1.00 91.44 84 PHE A C 1
ATOM 667 O O . PHE A 1 84 ? -11.383 -8.419 5.024 1.00 91.44 84 PHE A O 1
ATOM 674 N N . VAL A 1 85 ? -9.173 -8.086 5.208 1.00 90.38 85 VAL A N 1
ATOM 675 C CA . VAL A 1 85 ? -8.925 -9.247 6.081 1.00 90.38 85 VAL A CA 1
ATOM 676 C C . VAL A 1 85 ? -9.620 -9.106 7.439 1.00 90.38 85 VAL A C 1
ATOM 678 O O . VAL A 1 85 ? -10.037 -10.100 8.027 1.00 90.38 85 VAL A O 1
ATOM 681 N N . ASN A 1 86 ? -9.740 -7.884 7.959 1.00 91.81 86 ASN A N 1
ATOM 682 C CA . ASN A 1 86 ? -10.357 -7.626 9.260 1.00 91.81 86 ASN A CA 1
ATOM 683 C C . ASN A 1 86 ? -11.886 -7.459 9.197 1.00 91.81 86 ASN A C 1
ATOM 685 O O . ASN A 1 86 ? -12.500 -7.349 10.257 1.00 91.81 86 ASN A O 1
ATOM 689 N N . ARG A 1 87 ? -12.492 -7.420 7.999 1.00 88.69 87 ARG A N 1
ATOM 690 C CA . ARG A 1 87 ? -13.916 -7.110 7.778 1.00 88.69 87 ARG A CA 1
ATOM 691 C C . ARG A 1 87 ? -14.843 -7.983 8.619 1.00 88.69 87 ARG A C 1
ATOM 693 O O . ARG A 1 87 ? -15.760 -7.462 9.245 1.00 88.69 87 ARG A O 1
ATOM 700 N N . ASP A 1 88 ? -14.557 -9.279 8.652 1.00 86.94 88 ASP A N 1
ATOM 701 C CA . ASP A 1 88 ? -15.403 -10.284 9.301 1.00 86.94 88 ASP A CA 1
ATOM 702 C C . ASP A 1 88 ? -14.885 -10.686 10.689 1.00 86.94 88 ASP A C 1
ATOM 704 O O . ASP A 1 88 ? -15.291 -11.709 11.237 1.00 86.94 88 ASP A O 1
ATOM 708 N N . PHE A 1 89 ? -13.978 -9.887 11.265 1.00 89.31 89 PHE A N 1
ATOM 709 C CA . PHE A 1 89 ? -13.412 -10.112 12.597 1.00 89.31 89 PHE A CA 1
ATOM 710 C C . PHE A 1 89 ? -12.909 -11.553 12.797 1.00 89.31 89 PHE A C 1
ATOM 712 O O . PHE A 1 89 ? -13.457 -12.298 13.619 1.00 89.31 89 PHE A O 1
ATOM 719 N N . PRO A 1 90 ? -11.875 -11.971 12.040 1.00 90.94 90 PRO A N 1
ATOM 720 C CA . PRO A 1 90 ? -11.343 -13.324 12.129 1.00 90.94 90 PRO A CA 1
ATOM 721 C C . PRO A 1 90 ? -10.924 -13.679 13.558 1.00 90.94 90 PRO A C 1
ATOM 723 O O . PRO A 1 90 ? -10.467 -12.838 14.339 1.00 90.94 90 PRO A O 1
ATOM 726 N N . GLU A 1 91 ? -11.070 -14.959 13.883 1.00 91.62 91 GLU A N 1
ATOM 727 C CA . GLU A 1 91 ? -10.750 -15.492 15.202 1.00 91.62 91 GLU A CA 1
ATOM 728 C C . GLU A 1 91 ? -9.277 -15.268 15.563 1.00 91.62 91 GLU A C 1
ATOM 730 O O . GLU A 1 91 ? -8.390 -15.251 14.708 1.00 91.62 91 GLU A O 1
ATOM 735 N N . HIS A 1 92 ? -9.020 -15.084 16.858 1.00 87.50 92 HIS A N 1
ATOM 736 C CA . HIS A 1 92 ? -7.691 -14.928 17.454 1.00 87.50 92 HIS A CA 1
ATOM 737 C C . HIS A 1 92 ? -6.859 -13.745 16.933 1.00 87.50 92 HIS A C 1
ATOM 739 O O . HIS A 1 92 ? -5.680 -13.620 17.270 1.00 87.50 92 HIS A O 1
ATOM 745 N N . ARG A 1 93 ? -7.458 -12.830 16.164 1.00 90.69 93 ARG A N 1
ATOM 746 C CA . ARG A 1 93 ? -6.794 -11.625 15.669 1.00 90.69 93 ARG A CA 1
ATOM 747 C C . ARG A 1 93 ? -7.179 -10.416 16.511 1.00 90.69 93 ARG A C 1
ATOM 749 O O . ARG A 1 93 ? -8.356 -10.112 16.668 1.00 90.69 93 ARG A O 1
ATOM 756 N N . ALA A 1 94 ? -6.176 -9.706 17.020 1.00 92.44 94 ALA A N 1
ATOM 757 C CA . ALA A 1 94 ? -6.368 -8.413 17.664 1.00 92.44 94 ALA A CA 1
ATOM 758 C C . ALA A 1 94 ? -6.537 -7.328 16.591 1.00 92.44 94 ALA A C 1
ATOM 760 O O . ALA A 1 94 ? -5.622 -7.074 15.804 1.00 92.44 94 ALA A O 1
ATOM 761 N N . ILE A 1 95 ? -7.707 -6.695 16.551 1.00 93.56 95 ILE A N 1
ATOM 762 C CA . ILE A 1 95 ? -8.077 -5.713 15.529 1.00 93.56 95 ILE A CA 1
ATOM 763 C C . ILE A 1 95 ? -8.363 -4.382 16.212 1.00 93.56 95 ILE A C 1
ATOM 765 O O . ILE A 1 95 ? -9.186 -4.303 17.120 1.00 93.56 95 ILE A O 1
ATOM 769 N N . THR A 1 96 ? -7.695 -3.316 15.775 1.00 92.81 96 THR A N 1
ATOM 770 C CA . THR A 1 96 ? -8.056 -1.966 16.217 1.00 92.81 96 THR A CA 1
ATOM 771 C C . THR A 1 96 ? -9.381 -1.569 15.584 1.00 92.81 96 THR A C 1
ATOM 773 O O . THR A 1 96 ? -9.507 -1.595 14.359 1.00 92.81 96 THR A O 1
ATOM 776 N N . VAL A 1 97 ? -10.348 -1.184 16.413 1.00 93.44 97 VAL A N 1
ATOM 777 C CA . VAL A 1 97 ? -11.676 -0.753 15.973 1.00 93.44 97 VAL A CA 1
ATOM 778 C C . VAL A 1 97 ? -12.070 0.566 16.604 1.00 93.44 97 VAL A C 1
ATOM 780 O O . VAL A 1 97 ? -11.639 0.885 17.713 1.00 93.44 97 VAL A O 1
ATOM 783 N N . ASP A 1 98 ? -12.923 1.295 15.896 1.00 92.06 98 ASP A N 1
ATOM 784 C CA . ASP A 1 98 ? -13.729 2.358 16.478 1.00 92.06 98 ASP A CA 1
ATOM 785 C C . ASP A 1 98 ? -15.132 1.784 16.732 1.00 92.06 98 ASP A C 1
ATOM 787 O O . ASP A 1 98 ? -15.787 1.271 15.817 1.00 92.06 98 ASP A O 1
ATOM 791 N N . LEU A 1 99 ? -15.566 1.831 17.991 1.00 90.25 99 LEU A N 1
ATOM 792 C CA . LEU A 1 99 ? -16.935 1.535 18.395 1.00 90.25 99 LEU A CA 1
ATOM 793 C C . LEU A 1 99 ? -17.805 2.761 18.204 1.00 90.25 99 LEU A C 1
ATOM 795 O O . LEU A 1 99 ? -17.423 3.843 18.643 1.00 90.25 99 LEU A O 1
ATOM 799 N N . ASP A 1 100 ? -18.986 2.582 17.630 1.00 87.31 100 ASP A N 1
ATOM 800 C CA . ASP A 1 100 ? -20.007 3.623 17.616 1.00 87.31 100 ASP A CA 1
ATOM 801 C C . ASP A 1 100 ? -20.679 3.697 18.992 1.00 87.31 100 ASP A C 1
ATOM 803 O O . ASP A 1 100 ? -21.252 2.716 19.472 1.00 87.31 100 ASP A O 1
ATOM 807 N N . VAL A 1 101 ? -20.595 4.861 19.639 1.00 84.25 101 VAL A N 1
ATOM 808 C CA . VAL A 1 101 ? -21.218 5.090 20.951 1.00 84.25 101 VAL A CA 1
ATOM 809 C C . VAL A 1 101 ? -22.451 5.995 20.885 1.00 84.25 101 VAL A C 1
ATOM 811 O O . VAL A 1 101 ? -23.028 6.321 21.933 1.00 84.25 101 VAL A O 1
ATOM 814 N N . GLY A 1 102 ? -22.901 6.335 19.672 1.00 79.44 102 GLY A N 1
ATOM 815 C CA . GLY A 1 102 ? -23.967 7.290 19.383 1.00 79.44 102 GLY A CA 1
ATOM 816 C C . GLY A 1 102 ? -23.459 8.730 19.250 1.00 79.44 102 GLY A C 1
ATOM 817 O O . GLY A 1 102 ? -22.288 9.023 19.482 1.00 79.44 102 GLY A O 1
ATOM 818 N N . GLU A 1 103 ? -24.353 9.651 18.871 1.00 79.62 103 GLU A N 1
ATOM 819 C CA . GLU A 1 103 ? -24.052 11.092 18.730 1.00 79.62 103 GLU A CA 1
ATOM 820 C C . GLU A 1 103 ? -22.858 11.403 17.799 1.00 79.62 103 GLU A C 1
ATOM 822 O O . GLU A 1 103 ? -22.145 12.381 18.016 1.00 79.62 103 GLU A O 1
ATOM 827 N N . GLN A 1 104 ? -22.617 10.567 16.779 1.00 77.31 104 GLN A N 1
ATOM 828 C CA . GLN A 1 104 ? -21.465 10.675 15.864 1.00 77.31 104 GLN A CA 1
ATOM 829 C C . GLN A 1 104 ? -20.094 10.601 16.562 1.00 77.31 104 GLN A C 1
ATOM 831 O O . GLN A 1 104 ? -19.096 11.105 16.044 1.00 77.31 104 GLN A O 1
ATOM 836 N N . LYS A 1 105 ? -20.025 9.974 17.739 1.00 85.44 105 LYS A N 1
ATOM 837 C CA . LYS A 1 105 ? -18.783 9.782 18.491 1.00 85.44 105 LYS A CA 1
ATOM 838 C C . LYS A 1 105 ? -18.372 8.323 18.471 1.00 85.44 105 LYS A C 1
ATOM 840 O O . LYS A 1 105 ? -19.214 7.426 18.432 1.00 85.44 105 LYS A O 1
ATOM 845 N N . THR A 1 106 ? -17.066 8.098 18.552 1.00 89.50 106 THR A N 1
ATOM 846 C CA . THR A 1 106 ? -16.500 6.756 18.603 1.00 89.50 106 THR A CA 1
ATOM 847 C C . THR A 1 106 ? -15.558 6.568 19.784 1.00 89.50 106 THR A C 1
ATOM 849 O O . THR A 1 106 ? -14.965 7.526 20.284 1.00 89.50 106 THR A O 1
ATOM 852 N N . LEU A 1 107 ? -15.434 5.318 20.233 1.00 91.38 107 LEU A N 1
ATOM 853 C CA . LEU A 1 107 ? -14.409 4.893 21.182 1.00 91.38 107 LEU A CA 1
ATOM 854 C C . LEU A 1 107 ? -13.459 3.904 20.518 1.00 91.38 107 LEU A C 1
ATOM 856 O O . LEU A 1 107 ? -13.882 2.889 19.969 1.00 91.38 107 LEU A O 1
ATOM 860 N N . ARG A 1 108 ? -12.161 4.166 20.621 1.00 92.94 108 ARG A N 1
ATOM 861 C CA . ARG A 1 108 ? -11.128 3.296 20.072 1.00 92.94 108 ARG A CA 1
ATOM 862 C C . ARG A 1 108 ? -10.759 2.179 21.035 1.00 92.94 108 ARG A C 1
ATOM 864 O O . ARG A 1 108 ? -10.442 2.429 22.202 1.00 92.94 108 ARG A O 1
ATOM 871 N N . GLY A 1 109 ? -10.679 0.959 20.526 1.00 92.81 109 GLY A N 1
ATOM 872 C CA . GLY A 1 109 ? -10.180 -0.176 21.292 1.00 92.81 109 GLY A CA 1
ATOM 873 C C . GLY A 1 109 ? -9.631 -1.291 20.420 1.00 92.81 109 GLY A C 1
ATOM 874 O O . GLY A 1 109 ? -9.454 -1.140 19.210 1.00 92.81 109 GLY A O 1
ATOM 875 N N . ILE A 1 110 ? -9.327 -2.407 21.068 1.00 93.06 110 ILE A N 1
ATOM 876 C CA . ILE A 1 110 ? -8.873 -3.639 20.429 1.00 93.06 110 ILE A CA 1
ATOM 877 C C . ILE A 1 110 ? -9.979 -4.673 20.586 1.00 93.06 110 ILE A C 1
ATOM 879 O O . ILE A 1 110 ? -10.387 -4.965 21.706 1.00 93.06 110 ILE A O 1
ATOM 883 N N . LEU A 1 111 ? -10.447 -5.225 19.471 1.00 93.25 111 LEU A N 1
ATOM 884 C CA . LEU A 1 111 ? -11.400 -6.324 19.438 1.00 93.25 111 LEU A CA 1
ATOM 885 C C . LEU A 1 111 ? -10.678 -7.626 19.086 1.00 93.25 111 LEU A C 1
ATOM 887 O O . LEU A 1 111 ? -9.870 -7.657 18.156 1.00 93.25 111 LEU A O 1
ATOM 891 N 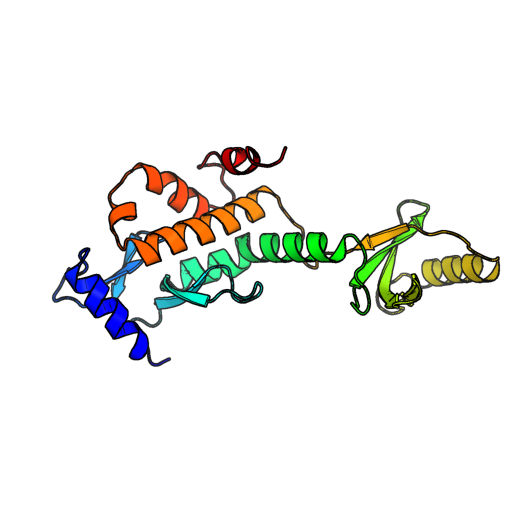N . THR A 1 112 ? -11.001 -8.695 19.807 1.00 93.25 112 THR A N 1
ATOM 892 C CA . THR A 1 112 ? -10.490 -10.048 19.567 1.00 93.25 112 THR A CA 1
ATOM 893 C C . THR A 1 112 ? -11.645 -11.035 19.654 1.00 93.25 112 THR A C 1
ATOM 895 O O . THR A 1 112 ? -12.341 -11.066 20.666 1.00 93.25 112 THR A O 1
ATOM 898 N N . ARG A 1 113 ? -11.846 -11.877 18.639 1.00 91.56 113 ARG A N 1
ATOM 899 C CA . ARG A 1 113 ? -12.888 -12.916 18.655 1.00 91.56 113 ARG A CA 1
ATOM 900 C C . ARG A 1 113 ? -12.296 -14.276 19.026 1.00 91.56 113 ARG A C 1
ATOM 902 O O . ARG A 1 113 ? -11.229 -14.635 18.535 1.00 91.56 113 ARG A O 1
ATOM 909 N N . THR A 1 114 ? -12.959 -15.024 19.902 1.00 88.69 114 THR A N 1
ATOM 910 C CA . THR A 1 114 ? -12.583 -16.406 20.240 1.00 88.69 114 THR A CA 1
ATOM 911 C C . THR A 1 114 ? -13.296 -17.410 19.330 1.00 88.69 114 THR A C 1
ATOM 913 O O . THR A 1 114 ? -14.312 -17.082 18.717 1.00 88.69 114 THR A O 1
ATOM 916 N N . HIS A 1 115 ? -12.811 -18.654 19.303 1.00 86.19 115 HIS A N 1
ATOM 917 C CA . HIS A 1 115 ? -13.452 -19.773 18.597 1.00 86.19 115 HIS A CA 1
ATOM 918 C C . HIS A 1 115 ? -14.889 -20.079 19.068 1.00 86.19 115 HIS A C 1
ATOM 920 O O . HIS A 1 115 ? -15.664 -20.687 18.341 1.00 86.19 115 HIS A O 1
ATOM 926 N N . LEU A 1 116 ? -15.275 -19.640 20.274 1.00 85.94 116 LEU A N 1
ATOM 927 C CA . LEU A 1 116 ? -16.641 -19.782 20.801 1.00 85.94 116 LEU A CA 1
ATOM 928 C C . LEU A 1 116 ? -17.568 -18.636 20.367 1.00 85.94 116 LEU A C 1
ATOM 930 O O . LEU A 1 116 ? -18.684 -18.520 20.861 1.00 85.94 116 LEU A O 1
ATOM 934 N N . GLY A 1 117 ? -17.098 -17.739 19.495 1.00 80.81 117 GLY A N 1
ATOM 935 C CA . GLY A 1 117 ? -17.857 -16.567 19.059 1.00 80.81 117 GLY A CA 1
ATOM 936 C C . GLY A 1 117 ? -17.891 -15.420 20.073 1.00 80.81 117 GLY A C 1
ATOM 937 O O . GLY A 1 117 ? -18.514 -14.400 19.798 1.00 80.81 117 GLY A O 1
ATOM 938 N N . VAL A 1 118 ? -17.193 -15.537 21.208 1.00 85.25 118 VAL A N 1
ATOM 939 C CA . VAL A 1 118 ? -17.099 -14.461 22.205 1.00 85.25 118 VAL A CA 1
ATOM 940 C C . VAL A 1 118 ? -16.158 -13.374 21.688 1.00 85.25 118 VAL A C 1
ATOM 942 O O . VAL A 1 118 ? -15.004 -13.652 21.352 1.00 85.25 118 VAL A O 1
ATOM 945 N N . ALA A 1 119 ? -16.633 -12.131 21.646 1.00 86.25 119 ALA A N 1
ATOM 946 C CA . ALA A 1 119 ? -15.813 -10.966 21.337 1.00 86.25 119 ALA A CA 1
ATOM 947 C C . ALA A 1 119 ? -15.292 -10.331 22.632 1.00 86.25 119 ALA A C 1
ATOM 949 O O . ALA A 1 119 ? -16.064 -9.894 23.481 1.00 86.25 119 ALA A O 1
ATOM 950 N N . ASN A 1 120 ? -13.973 -10.255 22.768 1.00 88.31 120 ASN A N 1
ATOM 951 C CA . ASN A 1 120 ? -13.312 -9.481 23.806 1.00 88.31 120 ASN A CA 1
ATOM 952 C C . ASN A 1 120 ? -13.014 -8.093 23.258 1.00 88.31 120 ASN A C 1
ATOM 954 O O . ASN A 1 120 ? -12.425 -7.969 22.183 1.00 88.31 120 ASN A O 1
ATOM 958 N N . PHE A 1 121 ? -13.381 -7.061 24.007 1.00 88.69 121 PHE A N 1
ATOM 959 C CA . PHE A 1 121 ? -13.099 -5.685 23.636 1.00 88.69 121 PHE A CA 1
ATOM 960 C C . PHE A 1 121 ? -12.313 -4.983 24.740 1.00 88.69 121 PHE A C 1
ATOM 962 O O . PHE A 1 121 ? -12.785 -4.843 25.865 1.00 88.69 121 PHE A O 1
ATOM 969 N N . LEU A 1 122 ? -11.103 -4.542 24.405 1.00 89.12 122 LEU A N 1
ATOM 970 C CA . LEU A 1 122 ? -10.219 -3.810 25.298 1.00 89.12 122 LEU A CA 1
ATOM 971 C C . LEU A 1 122 ? -10.209 -2.329 24.912 1.00 89.12 122 LEU A C 1
ATOM 973 O O . LEU A 1 122 ? -9.644 -1.940 23.884 1.00 89.12 122 LEU A O 1
ATOM 977 N N . LEU A 1 123 ? -10.821 -1.501 25.757 1.00 88.56 123 LEU A N 1
ATOM 978 C CA . LEU A 1 123 ? -10.835 -0.048 25.611 1.00 88.56 123 LEU A CA 1
ATOM 979 C C . LEU A 1 123 ? -9.468 0.565 25.901 1.00 88.56 123 LEU A C 1
ATOM 981 O O . LEU A 1 123 ? -8.805 0.227 26.877 1.00 88.56 123 LEU A O 1
ATOM 985 N N . SER A 1 124 ? -9.059 1.523 25.068 1.00 80.06 124 SER A N 1
ATOM 986 C CA . SER A 1 124 ? -7.851 2.302 25.319 1.00 80.06 124 SER A CA 1
ATOM 987 C C . SER A 1 124 ? -8.189 3.574 26.094 1.00 80.06 124 SER A C 1
ATOM 989 O O . SER A 1 124 ? -8.623 4.555 25.500 1.00 80.06 124 SER A O 1
ATOM 991 N N . GLU A 1 125 ? -7.960 3.612 27.405 1.00 76.19 125 GLU A N 1
ATOM 992 C CA . GLU A 1 125 ? -8.250 4.820 28.203 1.00 76.19 125 GLU A CA 1
ATOM 993 C C . GLU A 1 125 ? -7.432 6.045 27.768 1.00 76.19 125 GLU A C 1
ATOM 995 O O . GLU A 1 125 ? -7.905 7.174 27.830 1.00 76.19 125 GLU A O 1
ATOM 1000 N N . LYS A 1 126 ? -6.208 5.828 27.273 1.00 82.88 126 LYS A N 1
ATOM 1001 C CA . LYS A 1 126 ? -5.309 6.904 26.831 1.00 82.88 126 LYS A CA 1
ATOM 1002 C C . LYS A 1 126 ? -5.791 7.613 25.561 1.00 82.88 126 LYS A C 1
ATOM 1004 O O . LYS A 1 126 ? -5.490 8.786 25.371 1.00 82.88 126 LYS A O 1
ATOM 1009 N N . ASN A 1 127 ? -6.479 6.894 24.677 1.00 82.50 127 ASN A N 1
ATOM 1010 C CA . ASN A 1 127 ? -6.822 7.374 23.336 1.00 82.50 127 ASN A CA 1
ATOM 1011 C C . ASN A 1 127 ? -8.282 7.832 23.215 1.00 82.50 127 ASN A C 1
ATOM 1013 O O . ASN A 1 127 ? -8.735 8.105 22.107 1.00 82.50 127 ASN A O 1
ATOM 1017 N N . ASN A 1 128 ? -9.014 7.888 24.327 1.00 89.75 128 ASN A N 1
ATOM 1018 C CA . ASN A 1 128 ? -10.435 8.205 24.358 1.00 89.75 128 ASN A CA 1
ATOM 1019 C C . ASN A 1 128 ? -10.737 9.311 25.373 1.00 89.75 128 ASN A C 1
ATOM 1021 O O . ASN A 1 128 ? -10.025 9.486 26.360 1.00 89.75 128 ASN A O 1
ATOM 1025 N N . ASP A 1 129 ? -11.833 10.036 25.153 1.00 89.44 129 ASP A N 1
ATOM 1026 C CA . ASP A 1 129 ? -12.376 10.962 26.147 1.00 89.44 129 ASP A CA 1
ATOM 1027 C C . ASP A 1 129 ? -12.930 10.169 27.342 1.00 89.44 129 ASP A C 1
ATOM 1029 O O . ASP A 1 129 ? -13.846 9.357 27.185 1.00 89.44 129 ASP A O 1
ATOM 1033 N N . LYS A 1 130 ? -12.408 10.441 28.545 1.00 90.50 130 LYS A N 1
ATOM 1034 C CA . LYS A 1 130 ? -12.841 9.806 29.800 1.00 90.50 130 LYS A CA 1
ATOM 1035 C C . LYS A 1 130 ? -14.354 9.879 30.010 1.00 90.50 130 LYS A C 1
ATOM 1037 O O . LYS A 1 130 ? -14.954 8.890 30.413 1.00 90.50 130 LYS A O 1
ATOM 1042 N N . ARG A 1 131 ? -14.993 11.003 29.664 1.00 89.62 131 ARG A N 1
ATOM 1043 C CA . ARG A 1 131 ? -16.447 11.180 29.819 1.00 89.62 131 ARG A CA 1
ATOM 1044 C C . ARG A 1 131 ? -17.233 10.246 28.901 1.00 89.62 131 ARG A C 1
ATOM 1046 O O . ARG A 1 131 ? -18.320 9.798 29.256 1.00 89.62 131 ARG A O 1
ATOM 1053 N N . LEU A 1 132 ? -16.711 9.966 27.705 1.00 89.94 132 LEU A N 1
ATOM 1054 C CA . LEU A 1 132 ? -17.329 9.009 26.785 1.00 89.94 132 LEU A CA 1
ATOM 1055 C C . LEU A 1 132 ? -17.124 7.572 27.258 1.00 89.94 132 LEU A C 1
ATOM 1057 O O . LEU A 1 132 ? -18.058 6.780 27.167 1.00 89.94 132 LEU A O 1
ATOM 1061 N N . VAL A 1 133 ? -15.948 7.259 27.808 1.00 90.19 133 VAL A N 1
ATOM 1062 C CA . VAL A 1 133 ? -15.668 5.951 28.419 1.00 90.19 133 VAL A CA 1
ATOM 1063 C C . VAL A 1 133 ? -16.615 5.685 29.593 1.00 90.19 133 VAL A C 1
ATOM 1065 O O . VAL A 1 133 ? -17.247 4.636 29.634 1.00 90.19 133 VAL A O 1
ATOM 1068 N N . GLU A 1 134 ? -16.797 6.648 30.499 1.00 89.88 134 GLU A N 1
ATOM 1069 C CA . GLU A 1 134 ? -17.729 6.533 31.632 1.00 89.88 134 GLU A CA 1
ATOM 1070 C C . GLU A 1 134 ? -19.175 6.307 31.168 1.00 89.88 134 GLU A C 1
ATOM 1072 O O . GLU A 1 134 ? -19.856 5.403 31.653 1.00 89.88 134 GLU A O 1
ATOM 1077 N N . LYS A 1 135 ? -19.639 7.078 30.173 1.00 88.81 135 LYS A N 1
ATOM 1078 C CA . LYS A 1 135 ? -20.970 6.884 29.572 1.00 88.81 135 LYS A CA 1
ATOM 1079 C C . LYS A 1 135 ? -21.127 5.503 28.939 1.00 88.81 135 LYS A C 1
ATOM 1081 O O . LYS A 1 135 ? -22.214 4.933 28.999 1.00 88.81 135 LYS A O 1
ATOM 1086 N N . TRP A 1 136 ? -20.079 4.988 28.301 1.00 88.94 136 TRP A N 1
ATOM 1087 C CA . TRP A 1 136 ? -20.086 3.664 27.690 1.00 88.94 136 TRP A CA 1
ATOM 1088 C C . TRP A 1 136 ? -20.142 2.554 28.740 1.00 88.94 136 TRP A C 1
ATOM 1090 O O . TRP A 1 136 ? -21.002 1.682 28.645 1.00 88.94 136 TRP A O 1
ATOM 1100 N N . ASN A 1 137 ? -19.317 2.634 29.785 1.00 88.19 137 ASN A N 1
ATOM 1101 C CA . ASN A 1 137 ? -19.341 1.683 30.897 1.00 88.19 137 ASN A CA 1
ATOM 1102 C C . ASN A 1 137 ? -20.718 1.653 31.576 1.00 88.19 137 ASN A C 1
ATOM 1104 O O . ASN A 1 137 ? -21.275 0.581 31.779 1.00 88.19 137 ASN A O 1
ATOM 1108 N N . ALA A 1 138 ? -21.353 2.813 31.770 1.00 89.94 138 ALA A N 1
ATOM 1109 C CA . ALA A 1 138 ? -22.714 2.877 32.302 1.00 89.94 138 ALA A CA 1
ATOM 1110 C C . ALA A 1 138 ? -23.774 2.205 31.399 1.00 89.94 138 ALA A C 1
ATOM 1112 O O . ALA A 1 138 ? -24.829 1.808 31.893 1.00 89.94 138 ALA A O 1
ATOM 1113 N N . LYS A 1 139 ? -23.543 2.092 30.079 1.00 88.25 139 LYS A N 1
ATOM 1114 C CA . LYS A 1 139 ? -24.403 1.295 29.181 1.00 88.25 139 LYS A CA 1
ATOM 1115 C C . LYS A 1 139 ? -24.154 -0.202 29.369 1.00 88.25 139 LYS A C 1
ATOM 1117 O O . LYS A 1 139 ? -25.118 -0.959 29.395 1.00 88.25 139 LYS A O 1
ATOM 1122 N N . ILE A 1 140 ? -22.893 -0.614 29.524 1.00 88.06 140 ILE A N 1
ATOM 1123 C CA . ILE A 1 140 ? -22.521 -2.010 29.810 1.00 88.06 140 ILE A CA 1
ATOM 1124 C C . ILE A 1 140 ? -23.172 -2.470 31.119 1.00 88.06 140 ILE A C 1
ATOM 1126 O O . ILE A 1 140 ? -23.839 -3.501 31.123 1.00 88.06 140 ILE A O 1
ATOM 1130 N N . ASP A 1 141 ? -23.076 -1.668 32.183 1.00 90.62 141 ASP A N 1
ATOM 1131 C CA . ASP A 1 141 ? -23.658 -1.974 33.500 1.00 90.62 141 ASP A CA 1
ATOM 1132 C C . ASP A 1 141 ? -25.188 -2.128 33.457 1.00 90.62 141 ASP A C 1
ATOM 1134 O O . ASP A 1 141 ? -25.779 -2.840 34.266 1.00 90.62 141 ASP A O 1
ATOM 1138 N N . LYS A 1 142 ? -25.842 -1.480 32.486 1.00 91.94 142 LYS A N 1
ATOM 1139 C CA . LYS A 1 142 ? -27.287 -1.589 32.228 1.00 91.94 142 LYS A CA 1
ATOM 1140 C C . LYS A 1 142 ? -27.662 -2.765 31.319 1.00 91.94 142 LYS A C 1
ATOM 1142 O O . LYS A 1 142 ? -28.828 -2.884 30.953 1.00 91.94 142 LYS A O 1
ATOM 1147 N N . GLY A 1 143 ? -26.705 -3.618 30.957 1.00 88.94 143 GLY A N 1
ATOM 1148 C CA . GLY A 1 143 ? -26.935 -4.807 30.141 1.00 88.94 143 GLY A CA 1
ATOM 1149 C C . GLY A 1 143 ? -26.955 -4.528 28.640 1.00 88.94 143 GLY A C 1
ATOM 1150 O O . GLY A 1 143 ? -27.850 -5.004 27.950 1.00 88.94 143 GLY A O 1
ATOM 1151 N N . LEU A 1 144 ? -25.995 -3.752 28.124 1.00 83.75 144 LEU A N 1
ATOM 1152 C CA . LEU A 1 144 ? -25.825 -3.552 26.679 1.00 83.75 144 LEU A CA 1
ATOM 1153 C C . LEU A 1 144 ? -25.760 -4.902 25.940 1.00 83.75 144 LEU A C 1
ATOM 1155 O O . LEU A 1 144 ? -24.837 -5.685 26.158 1.00 83.75 144 LEU A O 1
ATOM 1159 N N . THR A 1 145 ? -26.713 -5.151 25.043 1.00 79.62 145 THR A N 1
ATOM 1160 C CA . THR A 1 145 ? -26.803 -6.406 24.278 1.00 79.62 145 THR A CA 1
ATOM 1161 C C . THR A 1 145 ? -26.175 -6.317 22.892 1.00 79.62 145 THR A C 1
ATOM 1163 O O . THR A 1 145 ? -25.797 -7.339 22.327 1.00 79.62 145 THR A O 1
ATOM 1166 N N . GLU A 1 146 ? -26.054 -5.109 22.336 1.00 82.62 146 GLU A N 1
ATOM 1167 C CA . GLU A 1 146 ? -25.607 -4.886 20.961 1.00 82.62 146 GLU A CA 1
ATOM 1168 C C . GLU A 1 146 ? -24.721 -3.644 20.852 1.00 82.62 146 GLU A C 1
ATOM 1170 O O . GLU A 1 146 ? -24.933 -2.634 21.525 1.00 82.62 146 GLU A O 1
ATOM 1175 N N . PHE A 1 147 ? -23.728 -3.709 19.968 1.00 85.94 147 PHE A N 1
ATOM 1176 C CA . PHE A 1 147 ? -22.878 -2.580 19.611 1.00 85.94 147 PHE A CA 1
ATOM 1177 C C . PHE A 1 147 ? -22.389 -2.712 18.170 1.00 85.94 147 PHE A C 1
ATOM 1179 O O . PHE A 1 147 ? -22.355 -3.804 17.606 1.00 85.94 147 PHE A O 1
ATOM 1186 N N . SER A 1 148 ? -21.974 -1.591 17.583 1.00 87.62 148 SER A N 1
ATOM 1187 C CA . SER A 1 148 ? -21.360 -1.561 16.257 1.00 87.62 148 SER A CA 1
ATOM 1188 C C . SER A 1 148 ? -19.883 -1.211 16.372 1.00 87.62 148 SER A C 1
ATOM 1190 O O . SER A 1 148 ? -19.507 -0.280 17.086 1.00 87.62 148 SER A O 1
ATOM 1192 N N . ALA A 1 149 ? -19.047 -1.964 15.665 1.00 89.69 149 ALA A N 1
ATOM 1193 C CA . ALA A 1 149 ? -17.607 -1.778 15.607 1.00 89.69 149 ALA A CA 1
ATOM 1194 C C . ALA A 1 149 ? -17.158 -1.777 14.150 1.00 89.69 149 ALA A C 1
ATOM 1196 O O . ALA A 1 149 ? -17.625 -2.591 13.351 1.00 89.69 149 ALA A O 1
ATOM 1197 N N . LYS A 1 150 ? -16.214 -0.903 13.804 1.00 91.44 150 LYS A N 1
ATOM 1198 C CA . LYS A 1 150 ? -15.604 -0.886 12.471 1.00 91.44 150 LYS A CA 1
ATOM 1199 C C . LYS A 1 150 ? -14.094 -1.060 12.589 1.00 91.44 150 LYS A C 1
ATOM 1201 O O . LYS A 1 150 ? -13.475 -0.309 13.350 1.00 91.44 150 LYS A O 1
ATOM 1206 N N . PRO A 1 151 ? -13.485 -2.011 11.855 1.00 92.81 151 PRO A N 1
ATOM 1207 C CA . PRO A 1 151 ? -12.037 -2.100 11.759 1.00 92.81 151 PRO A CA 1
ATOM 1208 C C . PRO A 1 151 ? -11.443 -0.788 11.262 1.00 92.81 151 PRO A C 1
ATOM 1210 O O . PRO A 1 151 ? -12.003 -0.123 10.388 1.00 92.81 151 PRO A O 1
ATOM 1213 N N . LEU A 1 152 ? -10.284 -0.434 11.803 1.00 90.06 152 LEU A N 1
ATOM 1214 C CA . LEU A 1 152 ? -9.557 0.759 11.408 1.00 90.06 152 LEU A CA 1
ATOM 1215 C C . LEU A 1 152 ? -8.281 0.410 10.664 1.00 90.06 152 LEU A C 1
ATOM 1217 O O . LEU A 1 152 ? -7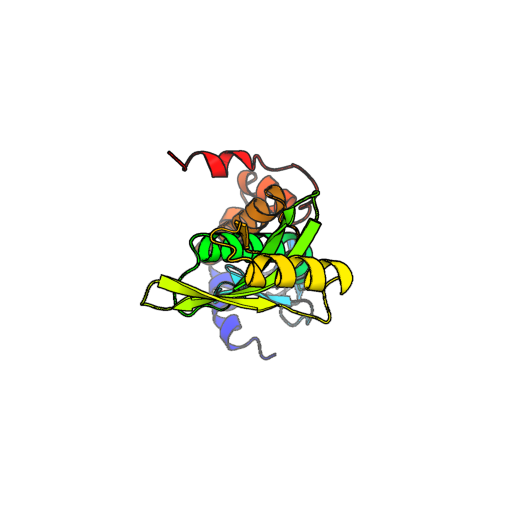.501 -0.447 11.079 1.00 90.06 152 LEU A O 1
ATOM 1221 N N . SER A 1 153 ? -8.031 1.173 9.606 1.00 88.25 153 SER A N 1
ATOM 1222 C CA . SER A 1 153 ? -6.712 1.284 8.999 1.00 88.25 153 SER A CA 1
ATOM 1223 C C . SER A 1 153 ? -5.954 2.434 9.660 1.00 88.25 153 SER A C 1
ATOM 1225 O O . SER A 1 153 ? -6.522 3.488 9.950 1.00 88.25 153 SER A O 1
ATOM 1227 N N . LYS A 1 154 ? -4.643 2.260 9.855 1.00 86.19 154 LYS A N 1
ATOM 1228 C CA . LYS A 1 154 ? -3.754 3.342 10.321 1.00 86.19 154 LYS A CA 1
ATOM 1229 C C . LYS A 1 154 ? -3.589 4.455 9.284 1.00 86.19 154 LYS A C 1
ATOM 1231 O O . LYS A 1 154 ? -3.243 5.577 9.637 1.00 86.19 154 LYS A O 1
ATOM 1236 N N . THR A 1 155 ? -3.821 4.135 8.016 1.00 88.44 155 THR A N 1
ATOM 1237 C CA . THR A 1 155 ? -3.697 5.053 6.885 1.00 88.44 155 THR A CA 1
ATOM 1238 C C . THR A 1 155 ? -5.081 5.357 6.331 1.00 88.44 155 THR A C 1
ATOM 1240 O O . THR A 1 155 ? -5.870 4.438 6.108 1.00 88.44 155 THR A O 1
ATOM 1243 N N . LYS A 1 156 ? -5.368 6.635 6.052 1.00 92.25 156 LYS A N 1
ATOM 1244 C CA . LYS A 1 156 ? -6.550 7.016 5.271 1.00 92.25 156 LYS A CA 1
ATOM 1245 C C . LYS A 1 156 ? -6.433 6.411 3.874 1.00 92.25 156 LYS A C 1
ATOM 1247 O O . LYS A 1 156 ? -5.518 6.750 3.130 1.00 92.25 156 LYS A O 1
ATOM 1252 N N . ILE A 1 157 ? -7.348 5.521 3.518 1.00 94.25 157 ILE A N 1
ATOM 1253 C CA . ILE A 1 157 ? -7.327 4.843 2.222 1.00 94.25 157 ILE A CA 1
ATOM 1254 C C . ILE A 1 157 ? -7.928 5.774 1.169 1.00 94.25 157 ILE A C 1
ATOM 1256 O O . ILE A 1 157 ? -8.930 6.441 1.414 1.00 94.25 157 ILE A O 1
ATOM 1260 N N . LEU A 1 158 ? -7.261 5.848 0.022 1.00 94.25 158 LEU A N 1
ATOM 1261 C CA . LEU A 1 158 ? -7.738 6.536 -1.168 1.00 94.25 158 LEU A CA 1
ATOM 1262 C C . LEU A 1 158 ? -7.748 5.491 -2.275 1.00 94.25 158 LEU A C 1
ATOM 1264 O O . LEU A 1 158 ? -6.687 4.954 -2.596 1.00 94.25 158 LEU A O 1
ATOM 1268 N N . ASP A 1 159 ? -8.918 5.201 -2.835 1.00 92.00 159 ASP A N 1
ATOM 1269 C CA . ASP A 1 159 ? -9.085 4.102 -3.795 1.00 92.00 159 ASP A CA 1
ATOM 1270 C C . ASP A 1 159 ? -8.174 4.276 -5.009 1.00 92.00 159 ASP A C 1
ATOM 1272 O O . ASP A 1 159 ? -7.504 3.338 -5.428 1.00 92.00 159 ASP A O 1
ATOM 1276 N N . THR A 1 160 ? -8.026 5.507 -5.498 1.00 92.75 160 THR A N 1
ATOM 1277 C CA . THR A 1 160 ? -7.076 5.828 -6.570 1.00 92.75 160 THR A CA 1
ATOM 1278 C C . THR A 1 160 ? -5.651 5.406 -6.214 1.00 92.75 160 THR A C 1
ATOM 1280 O O . THR A 1 160 ? -4.993 4.739 -7.004 1.00 92.75 160 THR A O 1
ATOM 1283 N N . LYS A 1 161 ? -5.173 5.692 -4.998 1.00 95.56 161 LYS A N 1
ATOM 1284 C CA . LYS A 1 161 ? -3.825 5.306 -4.547 1.00 95.56 161 LYS A CA 1
ATOM 1285 C C . LYS A 1 161 ? -3.679 3.791 -4.359 1.00 95.56 161 LYS A C 1
ATOM 1287 O O . LYS A 1 161 ? -2.601 3.260 -4.620 1.00 95.56 161 LYS A O 1
ATOM 1292 N N . VAL A 1 162 ? -4.744 3.090 -3.955 1.00 95.69 162 VAL A N 1
ATOM 1293 C CA . VAL A 1 162 ? -4.777 1.614 -3.923 1.00 95.69 162 VAL A CA 1
ATOM 1294 C C . VAL A 1 162 ? -4.551 1.059 -5.328 1.00 95.69 162 VAL A C 1
ATOM 1296 O O . VAL A 1 162 ? -3.675 0.214 -5.520 1.00 95.69 162 VAL A O 1
ATOM 1299 N N . LEU A 1 163 ? -5.281 1.580 -6.316 1.00 94.75 163 LEU A N 1
ATOM 1300 C CA . LEU A 1 163 ? -5.172 1.158 -7.712 1.00 94.75 163 LEU A CA 1
ATOM 1301 C C . LEU A 1 163 ? -3.793 1.470 -8.292 1.00 94.75 163 LEU A C 1
ATOM 1303 O O . LEU A 1 163 ? -3.201 0.610 -8.934 1.00 94.75 163 LEU A O 1
ATOM 1307 N N . VAL A 1 164 ? -3.227 2.647 -8.012 1.00 96.62 164 VAL A N 1
ATOM 1308 C CA . VAL A 1 164 ? -1.866 2.985 -8.460 1.00 96.62 164 VAL A CA 1
ATOM 1309 C C . VAL A 1 164 ? -0.818 2.068 -7.814 1.00 96.62 164 VAL A C 1
ATOM 1311 O O . VAL A 1 164 ? 0.131 1.651 -8.478 1.00 96.62 164 VAL A O 1
ATOM 1314 N N . SER A 1 165 ? -0.993 1.681 -6.546 1.00 96.69 165 SER A N 1
ATOM 1315 C CA . SER A 1 165 ? -0.117 0.698 -5.894 1.00 96.69 165 SER A CA 1
ATOM 1316 C C . SER A 1 165 ? -0.208 -0.687 -6.544 1.00 96.69 165 SER A C 1
ATOM 1318 O O . SER A 1 165 ? 0.819 -1.346 -6.715 1.00 96.69 165 SER A O 1
ATOM 1320 N N . LEU A 1 166 ? -1.411 -1.131 -6.924 1.00 96.12 166 LEU A N 1
ATOM 1321 C CA . LEU A 1 166 ? -1.608 -2.372 -7.682 1.00 96.12 166 LEU A CA 1
ATOM 1322 C C . LEU A 1 166 ? -0.996 -2.274 -9.084 1.00 96.12 166 LEU A C 1
ATOM 1324 O O . LEU A 1 166 ? -0.310 -3.200 -9.514 1.00 96.12 166 LEU A O 1
ATOM 1328 N N . LEU A 1 167 ? -1.169 -1.134 -9.758 1.00 95.81 167 LEU A N 1
ATOM 1329 C CA . LEU A 1 167 ? -0.587 -0.851 -11.066 1.00 95.81 167 LEU A CA 1
ATOM 1330 C C . LEU A 1 167 ? 0.943 -0.922 -11.018 1.00 95.81 167 LEU A C 1
ATOM 1332 O O . LEU A 1 167 ? 1.529 -1.610 -11.849 1.00 95.81 167 LEU A O 1
ATOM 1336 N N . LYS A 1 168 ? 1.595 -0.307 -10.017 1.00 96.75 168 LYS A N 1
ATOM 1337 C CA . LYS A 1 168 ? 3.048 -0.446 -9.790 1.00 96.75 168 LYS A CA 1
ATOM 1338 C C . LYS A 1 168 ? 3.440 -1.911 -9.643 1.00 96.75 168 LYS A C 1
ATOM 1340 O O . LYS A 1 168 ? 4.391 -2.354 -10.285 1.00 96.75 168 LYS A O 1
ATOM 1345 N N . ALA A 1 169 ? 2.726 -2.661 -8.804 1.00 96.50 169 ALA A N 1
ATOM 1346 C CA . ALA A 1 169 ? 3.054 -4.057 -8.552 1.00 96.50 169 ALA A CA 1
ATOM 1347 C C . ALA A 1 169 ? 2.923 -4.922 -9.818 1.00 96.50 169 ALA A C 1
ATOM 1349 O O . ALA A 1 169 ? 3.800 -5.739 -10.098 1.00 96.50 169 ALA A O 1
ATOM 1350 N N . ALA A 1 170 ? 1.862 -4.731 -10.603 1.00 94.69 170 ALA A N 1
ATOM 1351 C CA . ALA A 1 170 ? 1.661 -5.426 -11.871 1.00 94.69 170 ALA A CA 1
ATOM 1352 C C . ALA A 1 170 ? 2.722 -5.023 -12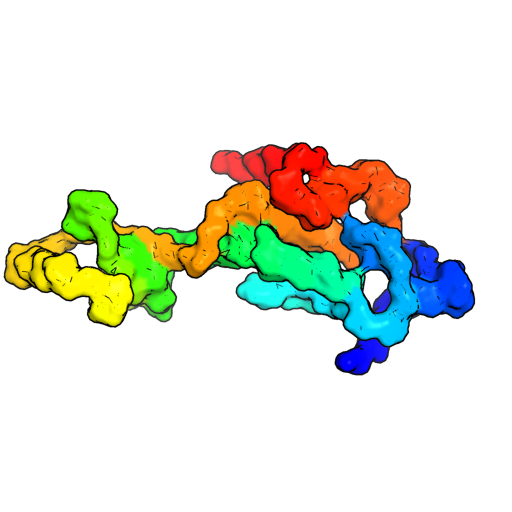.906 1.00 94.69 170 ALA A C 1
ATOM 1354 O O . ALA A 1 170 ? 3.375 -5.880 -13.499 1.00 94.69 170 ALA A O 1
ATOM 1355 N N . TYR A 1 171 ? 2.958 -3.721 -13.062 1.00 94.88 171 TYR A N 1
ATOM 1356 C CA . TYR A 1 171 ? 3.953 -3.171 -13.975 1.00 94.88 171 TYR A CA 1
ATOM 1357 C C . TYR A 1 171 ? 5.359 -3.719 -13.696 1.00 94.88 171 TYR A C 1
ATOM 1359 O O . TYR A 1 171 ? 6.046 -4.179 -14.609 1.00 94.88 171 TYR A O 1
ATOM 1367 N N . LEU A 1 172 ? 5.783 -3.740 -12.429 1.00 94.38 172 LEU A N 1
ATOM 1368 C CA . LEU A 1 172 ? 7.095 -4.265 -12.057 1.00 94.38 172 LEU A CA 1
ATOM 1369 C C . LEU A 1 172 ? 7.191 -5.790 -12.203 1.00 94.38 172 LEU A C 1
ATOM 1371 O O . LEU A 1 172 ? 8.273 -6.285 -12.506 1.00 94.38 172 LEU A O 1
ATOM 1375 N N . GLN A 1 173 ? 6.095 -6.542 -12.055 1.00 93.19 173 GLN A N 1
ATOM 1376 C CA . GLN A 1 173 ? 6.079 -7.974 -12.393 1.00 93.19 173 GLN A CA 1
ATOM 1377 C C . GLN A 1 173 ? 6.257 -8.206 -13.898 1.00 93.19 173 GLN A C 1
ATOM 1379 O O . GLN A 1 173 ? 7.015 -9.091 -14.300 1.00 93.19 173 GLN A O 1
ATOM 1384 N N . VAL A 1 174 ? 5.607 -7.390 -14.731 1.00 91.75 174 VAL A N 1
ATOM 1385 C CA . VAL A 1 174 ? 5.785 -7.421 -16.189 1.00 91.75 174 VAL A CA 1
ATOM 1386 C C . VAL A 1 174 ? 7.235 -7.077 -16.548 1.00 91.75 174 VAL A C 1
ATOM 1388 O O . VAL A 1 174 ? 7.870 -7.829 -17.285 1.00 91.75 174 VAL A O 1
ATOM 1391 N N . PHE A 1 175 ? 7.807 -6.017 -15.968 1.00 90.06 175 PHE A N 1
ATOM 1392 C CA . PHE A 1 175 ? 9.223 -5.681 -16.157 1.00 90.06 175 PHE A CA 1
ATOM 1393 C C . PHE A 1 175 ? 10.154 -6.812 -15.698 1.00 90.06 175 PHE A C 1
ATOM 1395 O O . PHE A 1 175 ? 11.067 -7.191 -16.423 1.00 90.06 175 PHE A O 1
ATOM 1402 N N . TRP A 1 176 ? 9.910 -7.405 -14.529 1.00 88.12 176 TRP A N 1
ATOM 1403 C CA . TRP A 1 176 ? 10.707 -8.530 -14.036 1.00 88.12 176 TRP A CA 1
ATOM 1404 C C . TRP A 1 176 ? 10.701 -9.714 -15.012 1.00 88.12 176 TRP A C 1
ATOM 1406 O O . TRP A 1 176 ? 11.729 -10.355 -15.227 1.00 88.12 176 TRP A O 1
ATOM 1416 N N . ARG A 1 177 ? 9.552 -9.988 -15.641 1.00 88.19 177 ARG A N 1
ATOM 1417 C CA . ARG A 1 177 ? 9.393 -11.108 -16.573 1.00 88.19 177 ARG A CA 1
ATOM 1418 C C . ARG A 1 177 ? 9.990 -10.841 -17.955 1.00 88.19 177 ARG A C 1
ATOM 1420 O O . ARG A 1 177 ? 10.541 -11.770 -18.552 1.00 88.19 177 ARG A O 1
ATOM 1427 N N . PHE A 1 178 ? 9.836 -9.622 -18.471 1.00 83.44 178 PHE A N 1
ATOM 1428 C CA . PHE A 1 178 ? 10.108 -9.271 -19.872 1.00 83.44 178 PHE A CA 1
ATOM 1429 C C . PHE A 1 178 ? 11.265 -8.278 -20.062 1.00 83.44 178 PHE A C 1
ATOM 1431 O O . PHE A 1 178 ? 11.604 -7.936 -21.194 1.00 83.44 178 PHE A O 1
ATOM 1438 N N . GLY A 1 179 ? 11.900 -7.824 -18.982 1.00 83.44 179 GLY A N 1
ATOM 1439 C CA . GLY A 1 179 ? 12.969 -6.831 -19.027 1.00 83.44 179 GLY A CA 1
ATOM 1440 C C . GLY A 1 179 ? 12.478 -5.501 -19.593 1.00 83.44 179 GLY A C 1
ATOM 1441 O O . GLY A 1 179 ? 11.392 -5.040 -19.255 1.00 83.44 179 GLY A O 1
ATOM 1442 N N . TYR A 1 180 ? 13.271 -4.891 -20.479 1.00 82.19 180 TYR A N 1
ATOM 1443 C CA . TYR A 1 180 ? 12.974 -3.575 -21.050 1.00 82.19 180 TYR A CA 1
ATOM 1444 C C . TYR A 1 180 ? 11.974 -3.593 -22.216 1.00 82.19 180 TYR A C 1
ATOM 1446 O O . TYR A 1 180 ? 11.580 -2.523 -22.660 1.00 82.19 180 TYR A O 1
ATOM 1454 N N . ILE A 1 181 ? 11.490 -4.749 -22.696 1.00 77.94 181 ILE A N 1
ATOM 1455 C CA . ILE A 1 181 ? 10.482 -4.778 -23.782 1.00 77.94 181 ILE A CA 1
ATOM 1456 C C . ILE A 1 181 ? 9.273 -3.865 -23.499 1.00 77.94 181 ILE A C 1
ATOM 1458 O O . ILE A 1 181 ? 8.939 -3.053 -24.363 1.00 77.94 181 ILE A O 1
ATOM 1462 N N . PRO A 1 182 ? 8.634 -3.920 -22.311 1.00 75.06 182 PRO A N 1
ATOM 1463 C CA . PRO A 1 182 ? 7.501 -3.053 -21.992 1.00 75.06 182 PRO A CA 1
ATOM 1464 C C . PRO A 1 182 ? 7.864 -1.562 -22.033 1.00 75.06 182 PRO A C 1
ATOM 1466 O O . PRO A 1 182 ? 7.006 -0.718 -22.255 1.00 75.06 182 PRO A O 1
ATOM 1469 N N . LEU A 1 183 ? 9.137 -1.208 -21.843 1.00 74.44 183 LEU A N 1
ATOM 1470 C CA . LEU A 1 183 ? 9.584 0.185 -21.849 1.00 74.44 183 LEU A CA 1
ATOM 1471 C C . LEU A 1 183 ? 9.579 0.799 -23.248 1.00 74.44 183 LEU A C 1
ATOM 1473 O O . LEU A 1 183 ? 9.295 1.988 -23.372 1.00 74.44 183 LEU A O 1
ATOM 1477 N N . TYR A 1 184 ? 9.812 -0.007 -24.284 1.00 71.62 184 TYR A N 1
ATOM 1478 C CA . TYR A 1 184 ? 9.842 0.455 -25.673 1.00 71.62 184 TYR A CA 1
ATOM 1479 C C . TYR A 1 184 ? 8.457 0.669 -26.282 1.00 71.62 184 TYR A C 1
ATOM 1481 O O . TYR A 1 184 ? 8.345 1.312 -27.324 1.00 71.62 184 TYR A O 1
ATOM 1489 N N . HIS A 1 185 ? 7.396 0.162 -25.650 1.00 80.50 185 HIS A N 1
ATOM 1490 C CA . HIS A 1 185 ? 6.047 0.366 -26.151 1.00 80.50 185 HIS A CA 1
ATOM 1491 C C . HIS A 1 185 ? 5.360 1.536 -25.443 1.00 80.50 185 HIS A C 1
ATOM 1493 O O . HIS A 1 185 ? 5.199 1.553 -24.221 1.00 80.50 185 HIS A O 1
ATOM 1499 N N . SER A 1 186 ? 4.856 2.479 -26.241 1.00 84.56 186 SER A N 1
ATOM 1500 C CA . SER A 1 186 ? 4.058 3.626 -25.790 1.00 84.56 186 SER A CA 1
ATOM 1501 C C . SER A 1 186 ? 2.860 3.264 -24.900 1.00 84.56 186 SER A C 1
ATOM 1503 O O . SER A 1 186 ? 2.488 4.078 -24.063 1.00 84.56 186 SER A O 1
ATOM 1505 N N . TYR A 1 187 ? 2.289 2.053 -24.987 1.00 86.06 187 TYR A N 1
ATOM 1506 C CA . TYR A 1 187 ? 1.167 1.637 -24.131 1.00 86.06 187 TYR A CA 1
ATOM 1507 C C . TYR A 1 187 ? 1.519 1.570 -22.640 1.00 86.06 187 TYR A C 1
ATOM 1509 O O . TYR A 1 187 ? 0.637 1.722 -21.800 1.00 86.06 187 TYR A O 1
ATOM 1517 N N . PHE A 1 188 ? 2.792 1.374 -22.290 1.00 88.44 188 PHE A N 1
ATOM 1518 C CA . PHE A 1 188 ? 3.225 1.351 -20.890 1.00 88.44 188 PHE A CA 1
ATOM 1519 C C . PHE A 1 188 ? 3.622 2.734 -20.363 1.00 88.44 188 PHE A C 1
ATOM 1521 O O . PHE A 1 188 ? 3.830 2.882 -19.159 1.00 88.44 188 PHE A O 1
ATOM 1528 N N . GLN A 1 189 ? 3.735 3.741 -21.236 1.00 90.69 189 GLN A N 1
ATOM 1529 C CA . GLN A 1 189 ? 4.079 5.107 -20.841 1.00 90.69 189 GLN A CA 1
ATOM 1530 C C . GLN A 1 189 ? 3.028 5.681 -19.872 1.00 90.69 189 GLN A C 1
ATOM 1532 O O . GLN A 1 189 ? 3.418 6.013 -18.753 1.00 90.69 189 GLN A O 1
ATOM 1537 N N . PRO A 1 190 ? 1.709 5.650 -20.171 1.00 92.62 190 PRO A N 1
ATOM 1538 C CA . PRO A 1 190 ? 0.705 6.170 -19.243 1.00 92.62 190 PRO A CA 1
ATOM 1539 C C . PRO A 1 190 ? 0.683 5.444 -17.890 1.00 92.62 190 PRO A C 1
ATOM 1541 O O . PRO A 1 190 ? 0.394 6.056 -16.866 1.00 92.62 190 PRO A O 1
ATOM 1544 N N . MET A 1 191 ? 1.033 4.149 -17.851 1.00 93.69 191 MET A N 1
ATOM 1545 C CA . MET A 1 191 ? 1.140 3.404 -16.591 1.00 93.69 191 MET A CA 1
ATOM 1546 C C . MET A 1 191 ? 2.283 3.937 -15.719 1.00 93.69 191 MET A C 1
ATOM 1548 O O . MET A 1 191 ? 2.089 4.175 -14.528 1.00 93.69 191 MET A O 1
ATOM 1552 N N . ARG A 1 192 ? 3.473 4.144 -16.301 1.00 93.50 192 ARG A N 1
ATOM 1553 C CA . ARG A 1 192 ? 4.623 4.732 -15.592 1.00 93.50 192 ARG A CA 1
ATOM 1554 C C . ARG A 1 192 ? 4.327 6.150 -15.129 1.00 93.50 192 ARG A C 1
ATOM 1556 O O . ARG A 1 192 ? 4.608 6.485 -13.976 1.00 93.50 192 ARG A O 1
ATOM 1563 N N . ASP A 1 193 ? 3.736 6.952 -16.005 1.00 94.94 193 ASP A N 1
ATOM 1564 C CA . ASP A 1 193 ? 3.394 8.339 -15.714 1.00 94.94 193 ASP A CA 1
ATOM 1565 C C . ASP A 1 193 ? 2.407 8.393 -14.539 1.00 94.94 193 ASP A C 1
ATOM 1567 O O . ASP A 1 193 ? 2.623 9.141 -13.589 1.00 94.94 193 ASP A O 1
ATOM 1571 N N . GLN A 1 194 ? 1.408 7.504 -14.511 1.00 95.81 194 GLN A N 1
ATOM 1572 C CA . GLN A 1 194 ? 0.485 7.365 -13.384 1.00 95.81 194 GLN A CA 1
ATOM 1573 C C . GLN A 1 194 ? 1.171 6.916 -12.081 1.00 95.81 194 GLN A C 1
ATOM 1575 O O . GLN A 1 194 ? 0.828 7.417 -11.008 1.00 95.81 194 GLN A O 1
ATOM 1580 N N . ILE A 1 195 ? 2.113 5.966 -12.141 1.00 96.12 195 ILE A N 1
ATOM 1581 C CA . ILE A 1 195 ? 2.846 5.480 -10.956 1.00 96.12 195 ILE A CA 1
ATOM 1582 C C . ILE A 1 195 ? 3.724 6.588 -10.361 1.00 96.12 195 ILE A C 1
ATOM 1584 O O . ILE A 1 195 ? 3.816 6.717 -9.140 1.00 96.12 195 ILE A O 1
ATOM 1588 N N . THR A 1 196 ? 4.376 7.372 -11.218 1.00 95.62 196 THR A N 1
ATOM 1589 C CA . THR A 1 196 ? 5.299 8.446 -10.819 1.00 95.62 196 THR A CA 1
ATOM 1590 C C . THR A 1 196 ? 4.590 9.750 -10.452 1.00 95.62 196 THR A C 1
ATOM 1592 O O . THR A 1 196 ? 5.128 10.510 -9.648 1.00 95.62 196 THR A O 1
ATOM 1595 N N . ASN A 1 197 ? 3.361 9.956 -10.936 1.00 96.00 197 ASN A N 1
ATOM 1596 C CA . ASN A 1 197 ? 2.492 11.085 -10.598 1.00 96.00 197 ASN A CA 1
ATOM 1597 C C . ASN A 1 197 ? 1.172 10.580 -9.988 1.00 96.00 197 ASN A C 1
ATOM 1599 O O . ASN A 1 197 ? 0.093 10.753 -10.555 1.00 96.00 197 ASN A O 1
ATOM 1603 N N . PRO A 1 198 ? 1.208 9.948 -8.802 1.00 94.38 198 PRO A N 1
ATOM 1604 C CA . PRO A 1 198 ? 0.062 9.211 -8.275 1.00 94.38 198 PRO A CA 1
ATOM 1605 C C . PRO A 1 198 ? -1.111 10.102 -7.845 1.00 94.38 198 PRO A C 1
ATOM 1607 O O . PRO A 1 198 ? -2.110 9.587 -7.348 1.00 94.38 198 PRO A O 1
ATOM 1610 N N . SER A 1 199 ? -0.954 11.427 -7.847 1.00 92.25 199 SER A N 1
ATOM 1611 C CA . SER A 1 199 ? -2.013 12.390 -7.499 1.00 92.25 199 SER A CA 1
ATOM 1612 C C . SER A 1 199 ? -2.782 12.888 -8.724 1.00 92.25 199 SER A C 1
ATOM 1614 O O . SER A 1 199 ? -3.811 13.535 -8.564 1.00 92.25 199 SER A O 1
ATOM 1616 N N . GLU A 1 200 ? -2.294 12.574 -9.920 1.00 92.44 200 GLU A N 1
ATOM 1617 C CA . GLU A 1 200 ? -2.939 12.885 -11.191 1.00 92.44 200 GLU A CA 1
ATOM 1618 C C . GLU A 1 200 ? -3.746 11.677 -11.681 1.00 92.44 200 GLU A C 1
ATOM 1620 O O . GLU A 1 200 ? -3.544 10.554 -11.212 1.00 92.44 200 GLU A O 1
ATOM 1625 N N . ILE A 1 201 ? -4.665 11.902 -12.621 1.00 89.62 201 ILE A N 1
ATOM 1626 C CA . ILE A 1 201 ? -5.406 10.841 -13.313 1.00 89.62 201 ILE A CA 1
ATOM 1627 C C . ILE A 1 201 ? -4.903 10.819 -14.756 1.00 89.62 201 ILE A C 1
ATOM 1629 O O . ILE A 1 201 ? -5.324 11.629 -15.577 1.00 89.62 201 ILE A O 1
ATOM 1633 N N . ILE A 1 202 ? -3.959 9.922 -15.031 1.00 91.31 202 ILE A N 1
ATOM 1634 C CA . ILE A 1 202 ? -3.267 9.796 -16.324 1.00 91.31 202 ILE A CA 1
ATOM 1635 C C . ILE A 1 202 ? -3.653 8.484 -17.008 1.00 91.31 202 ILE A C 1
ATOM 1637 O O . ILE A 1 202 ? -3.880 8.442 -18.216 1.00 91.31 202 ILE A O 1
ATOM 1641 N N . TYR A 1 203 ? -3.728 7.404 -16.231 1.00 86.19 203 TYR A N 1
ATOM 1642 C CA . TYR A 1 203 ? -4.116 6.085 -16.714 1.00 86.19 203 TYR A CA 1
ATOM 1643 C C . TYR A 1 203 ? -5.579 5.807 -16.334 1.00 86.19 203 TYR A C 1
ATOM 1645 O O . TYR A 1 203 ? -5.970 6.138 -15.213 1.00 86.19 203 TYR A O 1
ATOM 1653 N N . PRO A 1 204 ? -6.389 5.183 -17.208 1.00 83.38 204 PRO A N 1
ATOM 1654 C CA . PRO A 1 204 ? -7.743 4.747 -16.864 1.00 83.38 204 PRO A CA 1
ATOM 1655 C C . PRO A 1 204 ? -7.703 3.660 -15.774 1.00 83.38 204 PRO A C 1
ATOM 1657 O O . PRO A 1 204 ? -7.529 2.470 -16.043 1.00 83.38 204 PRO A O 1
ATOM 1660 N N . LEU A 1 205 ? -7.789 4.083 -14.509 1.00 75.25 205 LEU A N 1
ATOM 1661 C CA . LEU A 1 205 ? -7.739 3.208 -13.327 1.00 75.25 205 LEU A CA 1
ATOM 1662 C C . LEU A 1 205 ? -9.058 2.447 -13.091 1.00 75.25 205 LEU A C 1
ATOM 1664 O O . LEU A 1 205 ? -9.093 1.484 -12.328 1.00 75.25 205 LEU A O 1
ATOM 1668 N N . ASP A 1 206 ? -10.129 2.854 -13.763 1.00 68.38 206 ASP A N 1
ATOM 1669 C CA . ASP A 1 206 ? -11.444 2.213 -13.797 1.00 68.38 206 ASP A CA 1
ATOM 1670 C C . ASP A 1 206 ? -11.429 0.831 -14.471 1.00 68.38 206 ASP A C 1
ATOM 1672 O O . ASP A 1 206 ? -12.232 -0.033 -14.118 1.00 68.38 206 ASP A O 1
ATOM 1676 N N . LEU A 1 207 ? -10.451 0.551 -15.342 1.00 55.84 207 LEU A N 1
ATOM 1677 C CA . LEU A 1 207 ? -10.260 -0.778 -15.946 1.00 55.84 207 LEU A CA 1
ATOM 1678 C C . LEU A 1 207 ? -10.002 -1.888 -14.914 1.00 55.84 207 LEU A C 1
ATOM 1680 O O . LEU A 1 207 ? -10.293 -3.054 -15.178 1.00 55.84 207 LEU A O 1
ATOM 1684 N N . CYS A 1 208 ? -9.491 -1.553 -13.725 1.00 53.03 208 CYS A N 1
ATOM 1685 C CA . CYS A 1 208 ? -9.280 -2.530 -12.656 1.00 53.03 208 CYS A CA 1
ATOM 1686 C C . CYS A 1 208 ? -10.581 -2.969 -11.954 1.00 53.03 208 CYS A C 1
ATOM 1688 O O . CYS A 1 208 ? -10.551 -3.959 -11.226 1.00 53.03 208 CYS A O 1
ATOM 1690 N N . TYR A 1 209 ? -11.713 -2.287 -12.178 1.00 46.88 209 TYR A N 1
ATOM 1691 C CA . TYR A 1 209 ? -13.017 -2.634 -11.594 1.00 46.88 209 TYR A CA 1
ATOM 1692 C C . TYR A 1 209 ? -13.873 -3.565 -12.467 1.00 46.88 209 TYR A C 1
ATOM 1694 O O . TYR A 1 209 ? -14.925 -4.012 -12.022 1.00 46.88 209 TYR A O 1
ATOM 1702 N N . VAL A 1 210 ? -13.423 -3.931 -13.672 1.00 38.34 210 VAL A N 1
ATOM 1703 C CA . VAL A 1 210 ? -14.199 -4.783 -14.601 1.00 38.34 210 VAL A CA 1
ATOM 1704 C C . VAL A 1 210 ? -14.212 -6.272 -14.183 1.00 38.34 210 VAL A C 1
ATOM 1706 O O . VAL A 1 210 ? -14.807 -7.103 -14.859 1.00 38.34 210 VAL A O 1
ATOM 1709 N N . LEU A 1 211 ? -13.593 -6.643 -13.054 1.00 33.88 211 LEU A N 1
ATOM 1710 C CA . LEU A 1 211 ? -13.489 -8.039 -12.591 1.00 33.88 211 LEU A CA 1
ATOM 1711 C C . LEU A 1 211 ? -14.171 -8.330 -11.243 1.00 33.88 211 LEU A C 1
ATOM 1713 O O . LEU A 1 211 ? -13.844 -9.328 -10.602 1.00 33.88 211 LEU A O 1
ATOM 1717 N N . ALA A 1 212 ? -15.125 -7.504 -10.816 1.00 28.38 212 ALA A N 1
ATOM 1718 C CA . ALA A 1 212 ? -16.037 -7.859 -9.730 1.00 28.38 212 ALA A CA 1
ATOM 1719 C C . ALA A 1 212 ? -17.450 -8.078 -10.308 1.00 28.38 212 ALA A C 1
ATOM 1721 O O . ALA A 1 212 ? -18.074 -7.091 -10.703 1.00 28.38 212 ALA A O 1
ATOM 1722 N N . PRO A 1 213 ? -17.931 -9.332 -10.434 1.00 35.84 213 PRO A N 1
ATOM 1723 C CA . PRO A 1 213 ? -19.354 -9.597 -10.634 1.00 35.84 213 PRO A CA 1
ATOM 1724 C C . PRO A 1 213 ? -20.181 -9.216 -9.399 1.00 35.84 213 PRO A C 1
ATOM 1726 O O . PRO A 1 213 ? -19.639 -9.283 -8.269 1.00 35.84 213 PRO A O 1
#

pLDDT: mean 83.38, std 17.03, range [28.38, 97.88]

Radius of gyration: 23.18 Å; chains: 1; bounding box: 58×33×60 Å

Sequence (213 aa):
MNLHPYLDQLAHVRNRFGVAHDGGRDYLCPLCLQYFNIESKDLTIDHVPQQSLGGRKLVVTCRKCNNDAGWQIEPHLKGAMELFVNRDFPEHRAITVDLDVGEQKTLRGILTRTHLGVANFLLSEKNNDKRLVEKWNAKIDKGLTEFSAKPLSKTKILDTKVLVSLLKAAYLQVFWRFGYIPLYHSYFQPMRDQITNPSEIIYPLDLCYVLAP

Organism: NCBI:txid2910158

Foldseek 3Di:
DDCVVCVVVLVVLCPAPDDDDPHSQWDQALQPRDIDGVPDPQKDFQFQLHVLVVTDRQDIHGVVLRVCLVPQQSLQLSLVVLQVVPVVQDAQDWFWKWWDLDPPDTFTWTWHAHPVRDIDTGGDPVVDDPVSVVVVVVCVVVPDPDIDIGTDRPDDHDVLSSLLSVLVSVSSVCCSVRPCPLVPDPVCVQNSVCNRVVVDDRDPSCVVVPPDD